Protein AF-A0A258ZKF9-F1 (afdb_monomer)

Sequence (289 aa):
MYIFIAAMLLAGSLFSFGCRAAENPQSQAKLAQQLNETREYWKIKIKNTVQFVVGNGIWQPGKMYKSGNDWLGLVCDGSICTLSPATLDAQKESWQGHYDEKPTNGQHLLFKQASPGKPVAWFRTTGAQPWLKQGSVPTYYAGGIYKQMPDKIGTMEFFIEMPDGKKAMLVPMLVRKSLLEQLAHNKENAQISYGAILLQLRTPEKRQLLPGVFGICTGEVTQNYLLWAGDLDGDGKPDFLVSYIDADGPVHLFLSGAAKRGQLVGFSGVFNSPPFGGECDGGPPSYLN

Nearest PDB structures (foldseek):
  6k4l-assembly2_B  TM=3.039E-01  e=9.281E+00  Legionella pneumophila subsp. pneumophila str. Philadelphia 1
  7am2-assembly1_O  TM=1.523E-01  e=8.323E+00  Leishmania tarentolae
  8rj8-assembly1_F  TM=1.343E-01  e=7.882E+00  Bacillus cereus

Secondary structure (DSSP, 8-state):
------------------------HHHHHHHHHHHHHHHHGGG---TTPPPEE-SSSEEEESS----EEEEEEEEEETTEEEEEEEEEEEEEEEE--SSSS--EEEEEEEEEESSSS-EEEEEE--TT-TT--SEEE-EEEETTS-----SSTT---EEEE-TTS-EEEEEEEEEPHHHHHHH-S-TTS----S-EEEEEEE-SS-EEEEEEEE-TTTS---TT-EEEEE-SSSSSS-EEEEE--SSSEEEEEEESTTPPTT-S-EEEEEEEES--S--TTSPPPGGG-

Foldseek 3Di:
DDDDDDDDDDDDDPPPPPPPPPDPPVVLVVVLVQVVVLVCVVVDPDPQFWDKFFFFQAKDFDDPDDWDQQKWFFFDDAQKTWTFTKTWDWAWDFDDPPDPDDTTITTGIHMDTDDDGDGLMMTGHDPSQPLQDTDIFRFQDAPPHDFPDPPDPPFLKGWGQAPVRWIKIKHWDFADPVSVCVSPPDNPPCPQVETWIWIWIDTPVAIHTDRATACSQPSDDDSCQWRTWTQRSPPRAIKTFGDSADQWAKTWTWHCVQADVRGRTDTRYIDTHPPPPSDSPRHGDPRVD

pLDDT: mean 78.46, std 19.79, range [29.72, 98.44]

Solvent-accessible surface area (backbone atoms only — not comparable to full-atom values): 17166 Å² total; per-residue (Å²): 134,90,81,89,90,85,91,81,90,77,86,86,79,88,78,74,83,73,83,71,75,77,75,56,66,70,59,52,53,52,49,51,50,55,49,50,57,43,61,54,48,85,72,58,84,65,82,76,53,51,51,46,44,69,78,69,71,45,60,42,79,48,79,87,68,70,56,42,69,51,27,30,29,39,28,48,63,71,70,50,29,29,30,34,60,20,31,40,45,50,42,82,39,70,49,66,65,102,54,102,60,74,67,42,58,17,24,36,36,39,70,50,60,81,62,87,67,68,52,66,32,36,38,50,53,47,90,81,44,79,64,59,59,75,42,79,34,60,45,57,44,45,66,93,53,79,80,62,57,63,95,51,89,91,62,75,44,43,66,38,61,43,98,88,72,50,56,40,35,41,37,71,39,84,39,59,54,70,60,52,54,68,68,37,87,55,79,89,73,65,84,64,90,52,49,47,28,33,40,32,43,34,43,97,90,48,73,40,78,48,74,66,55,29,14,86,54,74,55,46,79,67,94,66,31,63,47,34,30,24,28,74,75,68,79,82,48,67,22,40,34,36,42,34,56,52,36,47,37,41,32,39,32,31,31,31,88,58,31,52,94,92,47,73,52,13,82,37,31,67,30,76,40,62,71,81,71,91,61,66,78,53,65,64,60,79,82,82,113

Mean predicted aligned error: 10.44 Å

Structure (mmCIF, N/CA/C/O backbone):
data_AF-A0A258ZKF9-F1
#
_entry.id   AF-A0A258ZKF9-F1
#
loop_
_atom_site.group_PDB
_atom_site.id
_atom_site.type_symbol
_atom_site.label_atom_id
_atom_site.label_alt_id
_atom_site.label_comp_id
_atom_site.label_asym_id
_atom_site.label_entity_id
_atom_site.label_seq_id
_atom_site.pdbx_PDB_ins_code
_atom_site.Cartn_x
_atom_site.Cartn_y
_atom_site.Cartn_z
_atom_site.occupancy
_atom_site.B_iso_or_equiv
_atom_site.auth_seq_id
_atom_site.auth_comp_id
_atom_site.auth_asym_id
_atom_site.auth_atom_id
_atom_site.pdbx_PDB_model_num
ATOM 1 N N . MET A 1 1 ? 43.908 -44.888 57.923 1.00 35.00 1 MET A N 1
ATOM 2 C CA . MET A 1 1 ? 45.131 -45.485 57.348 1.00 35.00 1 MET A CA 1
ATOM 3 C C . MET A 1 1 ? 44.730 -46.822 56.735 1.00 35.00 1 MET A C 1
ATOM 5 O O . MET A 1 1 ? 44.207 -47.628 57.489 1.00 35.00 1 MET A O 1
ATOM 9 N N . TYR A 1 2 ? 44.936 -46.983 55.413 1.00 31.11 2 TYR A N 1
ATOM 10 C CA . TYR A 1 2 ? 44.611 -48.138 54.530 1.00 31.11 2 TYR A CA 1
ATOM 11 C C . TYR A 1 2 ? 43.099 -48.450 54.327 1.00 31.11 2 TYR A C 1
ATOM 13 O O . TYR A 1 2 ? 42.340 -48.240 55.260 1.00 31.11 2 TYR A O 1
ATOM 21 N N . ILE A 1 3 ? 42.517 -48.934 53.210 1.00 33.28 3 ILE A N 1
ATOM 22 C CA . ILE A 1 3 ? 42.825 -49.321 51.799 1.00 33.28 3 ILE A CA 1
ATOM 23 C C . ILE A 1 3 ? 41.431 -49.422 51.111 1.00 33.28 3 ILE A C 1
ATOM 25 O O . ILE A 1 3 ? 40.498 -49.888 51.750 1.00 33.28 3 ILE A O 1
ATOM 29 N N . PHE A 1 4 ? 41.163 -48.757 49.978 1.00 31.20 4 PHE A N 1
ATOM 30 C CA . PHE A 1 4 ? 41.104 -49.282 48.589 1.00 31.20 4 PHE A CA 1
ATOM 31 C C . PHE A 1 4 ? 40.006 -50.348 48.249 1.00 31.20 4 PHE A C 1
ATOM 33 O O . PHE A 1 4 ? 39.993 -51.435 48.808 1.00 31.20 4 PHE A O 1
ATOM 40 N N . ILE A 1 5 ? 39.226 -50.022 47.190 1.00 33.88 5 ILE A N 1
ATOM 41 C CA . ILE A 1 5 ? 38.478 -50.839 46.178 1.00 33.88 5 ILE A CA 1
ATOM 42 C C . ILE A 1 5 ? 37.074 -51.404 46.486 1.00 33.88 5 ILE A C 1
ATOM 44 O O . ILE A 1 5 ? 36.936 -52.367 47.227 1.00 33.88 5 ILE A O 1
ATOM 48 N N . ALA A 1 6 ? 36.063 -50.896 45.754 1.00 29.72 6 ALA A N 1
ATOM 49 C CA . ALA A 1 6 ? 35.254 -51.604 44.724 1.00 29.72 6 ALA A CA 1
ATOM 50 C C . ALA A 1 6 ? 33.965 -50.794 44.435 1.00 29.72 6 ALA A C 1
ATOM 52 O O . ALA A 1 6 ? 33.101 -50.664 45.289 1.00 29.72 6 ALA A O 1
ATOM 53 N N . ALA A 1 7 ? 33.881 -50.029 43.343 1.00 36.59 7 ALA A N 1
ATOM 54 C CA . ALA A 1 7 ? 33.383 -50.458 42.029 1.00 36.59 7 ALA A CA 1
ATOM 55 C C . ALA A 1 7 ? 31.958 -51.054 42.053 1.00 36.59 7 ALA A C 1
ATOM 57 O O . ALA A 1 7 ? 31.783 -52.248 42.270 1.00 36.59 7 ALA A O 1
ATOM 58 N N . MET A 1 8 ? 30.953 -50.241 41.707 1.00 31.19 8 MET A N 1
ATOM 59 C CA . MET A 1 8 ? 29.728 -50.746 41.082 1.00 31.19 8 MET A CA 1
ATOM 60 C C . MET A 1 8 ? 29.232 -49.758 40.021 1.00 31.19 8 MET A C 1
ATOM 62 O O . MET A 1 8 ? 28.712 -48.684 40.312 1.00 31.19 8 MET A O 1
ATOM 66 N N . LEU A 1 9 ? 29.472 -50.148 38.770 1.00 38.06 9 LEU A N 1
ATOM 67 C CA . LEU A 1 9 ? 28.801 -49.666 37.570 1.00 38.06 9 LEU A CA 1
ATOM 68 C C . LEU A 1 9 ? 27.303 -49.946 37.683 1.00 38.06 9 LEU A C 1
ATOM 70 O O . LEU A 1 9 ? 26.934 -51.089 37.932 1.00 38.06 9 LEU A O 1
ATOM 74 N N . LEU A 1 10 ? 26.465 -48.957 37.375 1.00 35.50 10 LEU A N 1
ATOM 75 C CA . LEU A 1 10 ? 25.149 -49.196 36.788 1.00 35.50 10 LEU A CA 1
ATOM 76 C C . LEU A 1 10 ? 24.778 -48.031 35.861 1.00 35.50 10 LEU A C 1
ATOM 78 O O . LEU A 1 10 ? 24.841 -46.858 36.223 1.00 35.50 10 LEU A O 1
ATOM 82 N N . ALA A 1 11 ? 24.452 -48.430 34.632 1.00 35.62 11 ALA A N 1
ATOM 83 C CA . ALA A 1 11 ? 23.873 -47.664 33.537 1.00 35.62 11 ALA A CA 1
ATOM 84 C C . ALA A 1 11 ? 22.731 -46.749 34.028 1.00 35.62 11 ALA A C 1
ATOM 86 O O . ALA A 1 11 ? 21.991 -47.103 34.935 1.00 35.62 11 ALA A O 1
ATOM 87 N N . GLY A 1 12 ? 22.556 -45.533 33.522 1.00 35.62 12 GLY A N 1
ATOM 88 C CA . GLY A 1 12 ? 22.228 -45.243 32.132 1.00 35.62 12 GLY A CA 1
ATOM 89 C C . GLY A 1 12 ? 20.780 -44.750 32.068 1.00 35.62 12 GLY A C 1
ATOM 90 O O . GLY A 1 12 ? 19.850 -45.523 32.257 1.00 35.62 12 GLY A O 1
ATOM 91 N N . SER A 1 13 ? 20.588 -43.452 31.839 1.00 37.06 13 SER A N 1
ATOM 92 C CA . SER A 1 13 ? 19.367 -42.869 31.255 1.00 37.06 13 SER A CA 1
ATOM 93 C C . SER A 1 13 ? 19.571 -41.367 31.050 1.00 37.06 13 SER A C 1
ATOM 95 O O . SER A 1 13 ? 19.179 -40.523 31.851 1.00 37.06 13 SER A O 1
ATOM 97 N N . LEU A 1 14 ? 20.204 -41.027 29.927 1.00 38.66 14 LEU A N 1
ATOM 98 C CA . LEU A 1 14 ? 20.075 -39.705 29.324 1.00 38.66 14 LEU A CA 1
ATOM 99 C C . LEU A 1 14 ? 18.627 -39.565 28.831 1.00 38.66 14 LEU A C 1
ATOM 101 O O . LEU A 1 14 ? 18.290 -40.013 27.737 1.00 38.66 14 LEU A O 1
ATOM 105 N N . PHE A 1 15 ? 17.757 -38.963 29.642 1.00 37.38 15 PHE A N 1
ATOM 106 C CA . PHE A 1 15 ? 16.473 -38.451 29.168 1.00 37.38 15 PHE A CA 1
ATOM 107 C C . PHE A 1 15 ? 16.733 -37.200 28.325 1.00 37.38 15 PHE A C 1
ATOM 109 O O . PHE A 1 15 ? 16.722 -36.070 28.807 1.00 37.38 15 PHE A O 1
ATOM 116 N N . SER A 1 16 ? 16.979 -37.405 27.034 1.00 38.25 16 SER A N 1
ATOM 117 C CA . SER A 1 16 ? 16.830 -36.352 26.038 1.00 38.25 16 SER A CA 1
ATOM 118 C C . SER A 1 16 ? 15.337 -36.038 25.914 1.00 38.25 16 SER A C 1
ATOM 120 O O . SER A 1 16 ? 14.612 -36.715 25.188 1.00 38.25 16 SER A O 1
ATOM 122 N N . PHE A 1 17 ? 14.859 -35.018 26.632 1.00 35.84 17 PHE A N 1
ATOM 123 C CA . PHE A 1 17 ? 13.554 -34.401 26.380 1.00 35.84 17 PHE A CA 1
ATOM 124 C C . PHE A 1 17 ? 13.595 -33.691 25.019 1.00 35.84 17 PHE A C 1
ATOM 126 O O . PHE A 1 17 ? 13.746 -32.477 24.904 1.00 35.84 17 PHE A O 1
ATOM 133 N N . GLY A 1 18 ? 13.488 -34.478 23.952 1.00 38.47 18 GLY A N 1
ATOM 134 C CA . GLY A 1 18 ? 13.182 -33.985 22.623 1.00 38.47 18 GLY A CA 1
ATOM 135 C C . GLY A 1 18 ? 11.714 -33.583 22.574 1.00 38.47 18 GLY A C 1
ATOM 136 O O . GLY A 1 18 ? 10.874 -34.378 22.163 1.00 38.47 18 GLY A O 1
ATOM 137 N N . CYS A 1 19 ? 11.397 -32.347 22.964 1.00 35.00 19 CYS A N 1
ATOM 138 C CA . CYS A 1 19 ? 10.117 -31.716 22.640 1.00 35.00 19 CYS A CA 1
ATOM 139 C C . CYS A 1 19 ? 10.030 -31.478 21.122 1.00 35.00 19 CYS A C 1
ATOM 141 O O . CYS A 1 19 ? 10.133 -30.355 20.636 1.00 35.00 19 CYS A O 1
ATOM 143 N N . ARG A 1 20 ? 9.828 -32.546 20.343 1.00 41.72 20 ARG A N 1
ATOM 144 C CA . ARG A 1 20 ? 9.188 -32.439 19.032 1.00 41.72 20 ARG A CA 1
ATOM 145 C C . ARG A 1 20 ? 7.696 -32.317 19.298 1.00 41.72 20 ARG A C 1
ATOM 147 O O . ARG A 1 20 ? 6.996 -33.321 19.377 1.00 41.72 20 ARG A O 1
ATOM 154 N N . ALA A 1 21 ? 7.212 -31.087 19.464 1.00 43.34 21 ALA A N 1
ATOM 155 C CA . ALA A 1 21 ? 5.791 -30.829 19.290 1.00 43.34 21 ALA A CA 1
ATOM 156 C C . ALA A 1 21 ? 5.438 -31.289 17.869 1.00 43.34 21 ALA A C 1
ATOM 158 O O . ALA A 1 21 ? 5.910 -30.706 16.893 1.00 43.34 21 ALA A O 1
ATOM 159 N N . ALA A 1 22 ? 4.706 -32.397 17.756 1.00 45.16 22 ALA A N 1
ATOM 160 C CA . ALA A 1 22 ? 4.203 -32.875 16.481 1.00 45.16 22 ALA A CA 1
ATOM 161 C C . ALA A 1 22 ? 3.256 -31.798 15.939 1.00 45.16 22 ALA A C 1
ATOM 163 O O . ALA A 1 22 ? 2.160 -31.596 16.462 1.00 45.16 22 ALA A O 1
ATOM 164 N N . GLU A 1 23 ? 3.719 -31.040 14.946 1.00 57.94 23 GLU A N 1
ATOM 165 C CA . GLU A 1 23 ? 2.898 -30.047 14.263 1.00 57.94 23 GLU A CA 1
ATOM 166 C C . GLU A 1 23 ? 1.686 -30.767 13.652 1.00 57.94 23 GLU A C 1
ATOM 168 O O . GLU A 1 23 ? 1.833 -31.734 12.906 1.00 57.94 23 GLU A O 1
ATOM 173 N N . ASN A 1 24 ? 0.475 -30.333 14.014 1.00 71.12 24 ASN A N 1
ATOM 174 C CA . ASN A 1 24 ? -0.768 -30.942 13.547 1.00 71.12 24 ASN A CA 1
ATOM 175 C C . ASN A 1 24 ? -0.825 -30.902 12.000 1.00 71.12 24 ASN A C 1
ATOM 177 O O . ASN A 1 24 ? -0.835 -29.799 11.443 1.00 71.12 24 ASN A O 1
ATOM 181 N N . PRO A 1 25 ? -0.939 -32.047 11.300 1.00 69.12 25 PRO A N 1
ATOM 182 C CA . PRO A 1 25 ? -1.002 -32.112 9.836 1.00 69.12 25 PRO A CA 1
ATOM 183 C C . PRO A 1 25 ? -2.075 -31.206 9.208 1.00 69.12 25 PRO A C 1
ATOM 185 O O . PRO A 1 25 ? -1.859 -30.630 8.143 1.00 69.12 25 PRO A O 1
ATOM 188 N N . GLN A 1 26 ? -3.212 -30.996 9.884 1.00 69.88 26 GLN A N 1
ATOM 189 C CA . GLN A 1 26 ? -4.260 -30.082 9.408 1.00 69.88 26 GLN A CA 1
ATOM 190 C C . GLN A 1 26 ? -3.804 -28.615 9.389 1.00 69.88 26 GLN A C 1
ATOM 192 O O . GLN A 1 26 ? -4.228 -27.841 8.530 1.00 69.88 26 GLN A O 1
ATOM 197 N N . SER A 1 27 ? -2.927 -28.222 10.317 1.00 69.50 27 SER A N 1
ATOM 198 C CA . SER A 1 27 ? -2.378 -26.862 10.373 1.00 69.50 27 SER A CA 1
ATOM 199 C C . SER A 1 27 ? -1.400 -26.601 9.226 1.00 69.50 27 SER A C 1
ATOM 201 O O . SER A 1 27 ? -1.439 -25.530 8.618 1.00 69.50 27 SER A O 1
ATOM 203 N N . GLN A 1 28 ? -0.603 -27.611 8.864 1.00 68.62 28 GLN A N 1
ATOM 204 C CA . GLN A 1 28 ? 0.326 -27.542 7.739 1.00 68.62 28 GLN A CA 1
ATOM 205 C C . GLN A 1 28 ? -0.419 -27.500 6.402 1.00 68.62 28 GLN A C 1
ATOM 207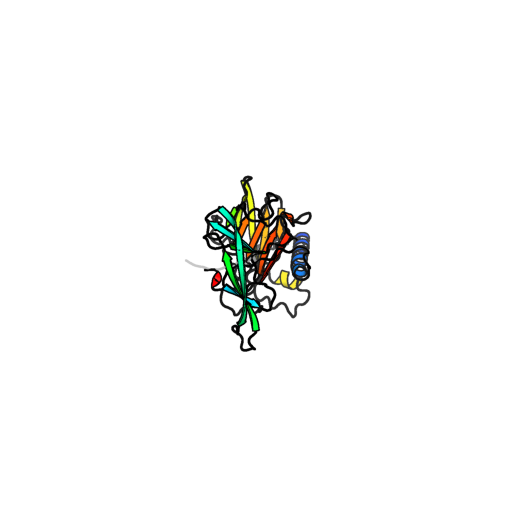 O O . GLN A 1 28 ? -0.104 -26.661 5.563 1.00 68.62 28 GLN A O 1
ATOM 212 N N . ALA A 1 29 ? -1.463 -28.319 6.226 1.00 71.75 29 ALA A N 1
ATOM 213 C CA . ALA A 1 29 ? -2.289 -28.298 5.017 1.00 71.75 29 ALA A CA 1
ATOM 214 C C . ALA A 1 29 ? -2.981 -26.940 4.803 1.00 71.75 29 ALA A C 1
ATOM 216 O O . ALA A 1 29 ? -3.003 -26.413 3.691 1.00 71.75 29 ALA A O 1
ATOM 217 N N . LYS A 1 30 ? -3.491 -26.326 5.879 1.00 72.69 30 LYS A N 1
ATOM 218 C CA . LYS A 1 30 ? -4.114 -24.997 5.818 1.00 72.69 30 LYS A CA 1
ATOM 219 C C . LYS A 1 30 ? -3.107 -23.900 5.460 1.00 72.69 30 LYS A C 1
ATO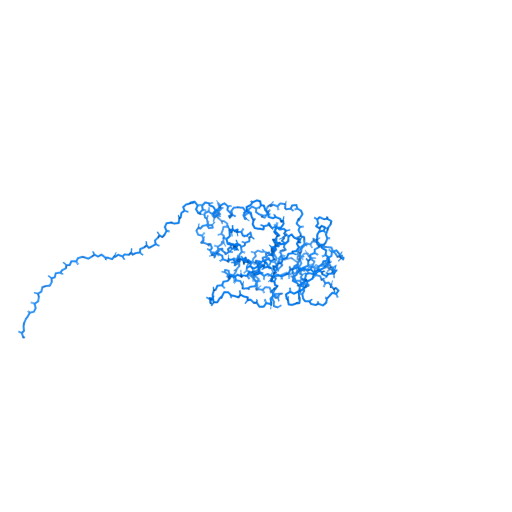M 221 O O . LYS A 1 30 ? -3.422 -23.027 4.656 1.00 72.69 30 LYS A O 1
ATOM 226 N N . LEU A 1 31 ? -1.900 -23.953 6.025 1.00 67.94 31 LEU A N 1
ATOM 227 C CA . LEU A 1 31 ? -0.819 -23.020 5.701 1.00 67.94 31 LEU A CA 1
ATOM 228 C C . LEU A 1 31 ? -0.349 -23.185 4.248 1.00 67.94 31 LEU A C 1
ATOM 230 O O . LEU A 1 31 ? -0.183 -22.193 3.544 1.00 67.94 31 LEU A O 1
ATOM 234 N N . ALA A 1 32 ? -0.206 -24.427 3.782 1.00 67.75 32 ALA A N 1
ATOM 235 C CA . ALA A 1 32 ? 0.132 -24.747 2.399 1.00 67.75 32 ALA A CA 1
ATOM 236 C C . ALA A 1 32 ? -0.906 -24.197 1.412 1.00 67.75 32 ALA A C 1
ATOM 238 O O . ALA A 1 32 ? -0.539 -23.581 0.413 1.00 67.75 32 ALA A O 1
ATOM 239 N N . GLN A 1 33 ? -2.197 -24.355 1.717 1.00 71.06 33 GLN A N 1
ATOM 240 C CA . GLN A 1 33 ? -3.276 -23.790 0.911 1.00 71.06 33 GLN A CA 1
ATOM 241 C C . GLN A 1 33 ? -3.194 -22.257 0.850 1.00 71.06 33 GLN A C 1
ATOM 243 O O . GLN A 1 33 ? -3.211 -21.693 -0.242 1.00 71.06 33 GLN A O 1
ATOM 248 N N . GLN A 1 34 ? -3.046 -21.584 1.996 1.00 66.56 34 GLN A N 1
ATOM 249 C CA . GLN A 1 34 ? -2.926 -20.121 2.038 1.00 66.56 34 GLN A CA 1
ATOM 250 C C . GLN A 1 34 ? -1.687 -19.620 1.282 1.00 66.56 34 GLN A C 1
ATOM 252 O O . GLN A 1 34 ? -1.743 -18.598 0.605 1.00 66.56 34 GLN A O 1
ATOM 257 N N . LEU A 1 35 ? -0.572 -20.348 1.358 1.00 65.69 35 LEU A N 1
ATOM 258 C CA . LEU A 1 35 ? 0.647 -20.027 0.617 1.00 65.69 35 LEU A CA 1
ATOM 259 C C . LEU A 1 35 ? 0.486 -20.213 -0.891 1.00 65.69 35 LEU A C 1
ATOM 261 O O . LEU A 1 35 ? 0.989 -19.400 -1.665 1.00 65.69 35 LEU A O 1
ATOM 265 N N . ASN A 1 36 ? -0.241 -21.243 -1.319 1.00 63.81 36 ASN A N 1
ATOM 266 C CA . ASN A 1 36 ? -0.529 -21.455 -2.732 1.00 63.81 36 ASN A CA 1
ATOM 267 C C . ASN A 1 36 ? -1.450 -20.354 -3.291 1.00 63.81 36 ASN A C 1
ATOM 269 O O . ASN A 1 36 ? -1.215 -19.848 -4.387 1.00 63.81 36 ASN A O 1
ATOM 273 N N . GLU A 1 37 ? -2.435 -19.909 -2.505 1.00 63.59 37 GLU A N 1
ATOM 274 C CA . GLU A 1 37 ? -3.276 -18.746 -2.828 1.00 63.59 37 GLU A CA 1
ATOM 275 C C . GLU A 1 37 ? -2.442 -17.455 -2.959 1.00 63.59 37 GLU A C 1
ATOM 277 O O . GLU A 1 37 ? -2.674 -16.662 -3.873 1.00 63.59 37 GLU A O 1
ATOM 282 N N . THR A 1 38 ? -1.421 -17.275 -2.113 1.00 59.12 38 THR A N 1
ATOM 283 C CA . THR A 1 38 ? -0.441 -16.177 -2.221 1.00 59.12 38 THR A CA 1
ATOM 284 C C . THR A 1 38 ? 0.470 -16.301 -3.448 1.00 59.12 38 THR A C 1
ATOM 286 O O . THR A 1 38 ? 0.906 -15.290 -3.992 1.00 59.12 38 THR A O 1
ATOM 289 N N . ARG A 1 39 ? 0.776 -17.514 -3.920 1.00 58.66 39 ARG A N 1
ATOM 290 C CA . ARG A 1 39 ? 1.659 -17.728 -5.078 1.00 58.66 39 ARG A CA 1
ATOM 291 C C . ARG A 1 39 ? 0.957 -17.464 -6.406 1.00 58.66 39 ARG A C 1
ATOM 293 O O . ARG A 1 39 ? 1.524 -16.823 -7.288 1.00 58.66 39 ARG A O 1
ATOM 300 N N . GLU A 1 40 ? -0.284 -17.922 -6.540 1.00 55.06 40 GLU A N 1
ATOM 301 C CA . GLU A 1 40 ? -1.108 -17.659 -7.728 1.00 55.06 40 GLU A CA 1
ATOM 302 C C . GLU A 1 40 ? -1.519 -16.182 -7.839 1.00 55.06 40 GLU A C 1
ATOM 304 O O . GLU A 1 40 ? -1.956 -15.734 -8.897 1.00 55.06 40 GLU A O 1
ATOM 309 N N . TYR A 1 41 ? -1.304 -15.409 -6.775 1.00 52.97 41 TYR A N 1
ATOM 310 C CA . TYR A 1 41 ? -1.618 -13.992 -6.660 1.00 52.97 41 TYR A CA 1
ATOM 311 C C . TYR A 1 41 ? -1.058 -13.129 -7.807 1.00 52.97 41 TYR A C 1
ATOM 313 O O . TYR A 1 41 ? -1.782 -12.309 -8.369 1.00 52.97 41 TYR A O 1
ATOM 321 N N . TRP A 1 42 ? 0.184 -13.379 -8.239 1.00 49.06 42 TRP A N 1
ATOM 322 C CA . TRP A 1 42 ? 0.837 -12.656 -9.343 1.00 49.06 42 TRP A CA 1
ATOM 323 C C . TRP A 1 42 ? 0.188 -12.883 -10.716 1.00 49.06 42 TRP A C 1
ATOM 325 O O . TRP A 1 42 ? 0.423 -12.120 -11.650 1.00 49.06 42 TRP A O 1
ATOM 335 N N . LYS A 1 43 ? -0.635 -13.929 -10.855 1.00 48.84 43 LYS A N 1
ATOM 336 C CA . LYS A 1 43 ? -1.339 -14.263 -12.102 1.00 48.84 43 LYS A CA 1
ATOM 337 C C . LYS A 1 43 ? -2.769 -13.728 -12.138 1.00 48.84 43 LYS A C 1
ATOM 339 O O . LYS A 1 43 ? -3.420 -13.782 -13.184 1.00 48.84 43 LYS A O 1
ATOM 344 N N . ILE A 1 44 ? -3.291 -13.226 -11.018 1.00 51.94 44 ILE A N 1
ATOM 345 C CA . ILE A 1 44 ? -4.670 -12.747 -10.947 1.00 51.94 44 ILE A CA 1
ATOM 346 C C . ILE A 1 44 ? -4.736 -11.373 -11.618 1.00 51.94 44 ILE A C 1
ATOM 348 O O . ILE A 1 44 ? -4.243 -10.378 -11.093 1.00 51.94 44 ILE A O 1
ATOM 352 N N . LYS A 1 45 ? -5.416 -11.293 -12.769 1.00 55.69 45 LYS A N 1
ATOM 353 C CA . LYS A 1 45 ? -5.941 -10.018 -13.279 1.00 55.69 45 LYS A CA 1
ATOM 354 C C . LYS A 1 45 ? -7.007 -9.526 -12.308 1.00 55.69 45 LYS A C 1
ATOM 356 O O . LYS A 1 45 ? -8.181 -9.880 -12.425 1.00 55.69 45 LYS A O 1
ATOM 361 N N . ILE A 1 46 ? -6.594 -8.737 -11.330 1.00 61.44 46 ILE A N 1
ATOM 362 C CA . ILE A 1 46 ? -7.512 -8.095 -10.401 1.00 61.44 46 ILE A CA 1
ATOM 363 C C . ILE A 1 46 ? -8.264 -7.037 -11.209 1.00 61.44 46 ILE A C 1
ATOM 365 O O . ILE A 1 46 ? -7.694 -6.065 -11.702 1.00 61.44 46 ILE A O 1
ATOM 369 N N . LYS A 1 47 ? -9.559 -7.267 -11.428 1.00 63.53 47 LYS A N 1
ATOM 370 C CA . LYS A 1 47 ? -10.430 -6.231 -11.981 1.00 63.53 47 LYS A CA 1
ATOM 371 C C . LYS A 1 47 ? -10.524 -5.113 -10.942 1.00 63.53 47 LYS A C 1
ATOM 373 O O . LYS A 1 47 ? -10.710 -5.403 -9.766 1.00 63.53 47 LYS A O 1
ATOM 378 N N . ASN A 1 48 ? -10.420 -3.863 -11.387 1.00 74.50 48 ASN A N 1
ATOM 379 C CA . ASN A 1 48 ? -10.521 -2.663 -10.547 1.00 74.50 48 ASN A CA 1
ATOM 380 C C . ASN A 1 48 ? -9.374 -2.472 -9.540 1.00 74.50 48 ASN A C 1
ATOM 382 O O . ASN A 1 48 ? -9.603 -1.967 -8.441 1.00 74.50 48 ASN A O 1
ATOM 386 N N . THR A 1 49 ? -8.137 -2.818 -9.912 1.00 89.81 49 THR A N 1
ATOM 387 C CA . THR A 1 49 ? -6.964 -2.428 -9.115 1.00 89.81 49 THR A CA 1
ATOM 388 C C . THR A 1 49 ? -6.874 -0.918 -8.968 1.00 89.81 49 THR A C 1
ATOM 390 O O . THR A 1 49 ? -6.992 -0.185 -9.953 1.00 89.81 49 THR A O 1
ATOM 393 N N . VAL A 1 50 ? -6.592 -0.475 -7.752 1.00 95.12 50 VAL A N 1
ATOM 394 C CA . VAL A 1 50 ? -6.163 0.884 -7.455 1.00 95.12 50 VAL A CA 1
ATOM 395 C C . VAL A 1 50 ? -4.739 1.044 -7.980 1.00 95.12 50 VAL A C 1
ATOM 397 O O . VAL A 1 50 ? -3.824 0.348 -7.538 1.00 95.12 50 VAL A O 1
ATOM 400 N N . GLN A 1 51 ? -4.552 1.944 -8.944 1.00 95.62 51 GLN A N 1
ATOM 401 C CA . GLN A 1 51 ? -3.218 2.341 -9.381 1.00 95.62 51 GLN A CA 1
ATOM 402 C C . GLN A 1 51 ? -2.670 3.366 -8.388 1.00 95.62 51 GLN A C 1
ATOM 404 O O . GLN A 1 51 ? -3.307 4.390 -8.138 1.00 95.62 51 GLN A O 1
ATOM 409 N N . PHE A 1 52 ? -1.486 3.102 -7.844 1.00 97.19 52 PHE A N 1
ATOM 410 C CA . PHE A 1 52 ? -0.817 4.023 -6.938 1.00 97.19 52 PHE A CA 1
ATOM 411 C C . PHE A 1 52 ? 0.702 3.985 -7.107 1.00 97.19 52 PHE A C 1
ATOM 413 O O . PHE A 1 52 ? 1.243 3.089 -7.756 1.00 97.19 52 PHE A O 1
ATOM 420 N N . VAL A 1 53 ? 1.371 4.983 -6.538 1.00 96.31 53 VAL A N 1
ATOM 421 C CA . VAL A 1 53 ? 2.827 5.143 -6.519 1.00 96.31 53 VAL A CA 1
ATOM 422 C C . VAL A 1 53 ? 3.273 5.531 -5.112 1.00 96.31 53 VAL A C 1
ATOM 424 O O . VAL A 1 53 ? 2.573 6.277 -4.432 1.00 96.31 53 VAL A O 1
ATOM 427 N N . VAL A 1 54 ? 4.440 5.060 -4.678 1.00 94.50 54 VAL A N 1
ATOM 428 C CA . VAL A 1 54 ? 5.088 5.496 -3.431 1.00 94.50 54 VAL A CA 1
ATOM 429 C C . VAL A 1 54 ? 6.398 6.208 -3.765 1.00 94.50 54 VAL A C 1
ATOM 431 O O . VAL A 1 54 ? 7.146 5.754 -4.626 1.00 94.50 54 VAL A O 1
ATOM 434 N N . GLY A 1 55 ? 6.671 7.323 -3.082 1.00 92.75 55 GLY A N 1
ATOM 435 C CA . GLY A 1 55 ? 7.843 8.168 -3.332 1.00 92.75 55 GLY A CA 1
ATOM 436 C C . GLY A 1 55 ? 7.610 9.250 -4.392 1.00 92.75 55 GLY A C 1
ATOM 437 O O . GLY A 1 55 ? 6.553 9.326 -5.009 1.00 92.75 55 GLY A O 1
ATOM 438 N N . ASN A 1 56 ? 8.588 10.135 -4.581 1.00 94.56 56 ASN A N 1
ATOM 439 C CA . ASN A 1 56 ? 8.553 11.202 -5.583 1.00 94.56 56 ASN A CA 1
ATOM 440 C C . ASN A 1 56 ? 9.930 11.330 -6.245 1.00 94.56 56 ASN A C 1
ATOM 442 O O . ASN A 1 56 ? 10.939 11.114 -5.577 1.00 94.56 56 ASN A O 1
ATOM 446 N N . GLY A 1 57 ? 9.979 11.673 -7.534 1.00 92.94 57 GLY A N 1
ATOM 447 C CA . GLY A 1 57 ? 11.230 11.673 -8.296 1.00 92.94 57 GLY A CA 1
ATOM 448 C C . GLY A 1 57 ? 11.796 10.267 -8.474 1.00 92.94 57 GLY A C 1
ATOM 449 O O . GLY A 1 57 ? 13.010 10.074 -8.421 1.00 92.94 57 GLY A O 1
ATOM 450 N N . ILE A 1 58 ? 10.910 9.292 -8.663 1.00 90.62 58 ILE A N 1
ATOM 451 C CA . ILE A 1 58 ? 11.272 7.891 -8.876 1.00 90.62 58 ILE A CA 1
ATOM 452 C C . ILE A 1 58 ? 11.314 7.575 -10.373 1.00 90.62 58 ILE A C 1
ATOM 454 O O . ILE A 1 58 ? 10.505 8.091 -11.143 1.00 90.62 58 ILE A O 1
ATOM 458 N N . TRP A 1 59 ? 12.228 6.711 -10.800 1.00 90.94 59 TRP A N 1
ATOM 459 C CA . TRP A 1 59 ? 12.290 6.241 -12.186 1.00 90.94 59 TRP A CA 1
ATOM 460 C C . TRP A 1 59 ? 11.554 4.909 -12.337 1.00 90.94 59 TRP A C 1
ATOM 462 O O . TRP A 1 59 ? 11.782 4.016 -11.546 1.00 90.94 59 TRP A O 1
ATOM 472 N N . GLN A 1 60 ? 10.701 4.724 -13.339 1.00 88.44 60 GLN A N 1
ATOM 473 C CA . GLN A 1 60 ? 9.958 3.481 -13.578 1.00 88.44 60 GLN A CA 1
ATOM 474 C C . GLN A 1 60 ? 10.239 2.937 -14.982 1.00 88.44 60 GLN A C 1
ATOM 476 O O . GLN A 1 60 ? 10.203 3.713 -15.939 1.00 88.44 60 GLN A O 1
ATOM 481 N N . PRO A 1 61 ? 10.458 1.623 -15.161 1.00 86.75 61 PRO A N 1
ATOM 482 C CA . PRO A 1 61 ? 10.688 1.060 -16.485 1.00 86.75 61 PRO A CA 1
ATOM 483 C C . PRO A 1 61 ? 9.433 1.139 -17.368 1.00 86.75 61 PRO A C 1
ATOM 485 O O . PRO A 1 61 ? 8.291 1.046 -16.910 1.00 86.75 61 PRO A O 1
ATOM 488 N N . GLY A 1 62 ? 9.645 1.262 -18.679 1.00 86.94 62 GLY A N 1
ATOM 489 C CA . GLY A 1 62 ? 8.567 1.277 -19.664 1.00 86.94 62 GLY A CA 1
ATOM 490 C C . GLY A 1 62 ? 7.848 2.624 -19.789 1.00 86.94 62 GLY A C 1
ATOM 491 O O . GLY A 1 62 ? 8.440 3.686 -19.640 1.00 86.94 62 GLY A O 1
ATOM 492 N N . LYS A 1 63 ? 6.571 2.588 -20.191 1.00 89.75 63 LYS A N 1
ATOM 493 C CA . LYS A 1 63 ? 5.753 3.780 -20.513 1.00 89.75 63 LYS A CA 1
ATOM 494 C C . LYS A 1 63 ? 4.345 3.696 -19.908 1.00 89.75 63 LYS A C 1
ATOM 496 O O . LYS A 1 63 ? 3.356 4.008 -20.570 1.00 89.75 63 LYS A O 1
ATOM 501 N N . MET A 1 64 ? 4.248 3.169 -18.687 1.00 89.19 64 MET A N 1
ATOM 502 C CA . MET A 1 64 ? 2.967 2.851 -18.042 1.00 89.19 64 MET A CA 1
ATOM 503 C C . MET A 1 64 ? 2.232 4.082 -17.499 1.00 89.19 64 MET A C 1
ATOM 505 O O . MET A 1 64 ? 1.012 4.046 -17.330 1.00 89.19 64 MET A O 1
ATOM 509 N N . TYR A 1 65 ? 2.952 5.173 -17.241 1.00 94.12 65 TYR A N 1
ATOM 510 C CA . TYR A 1 65 ? 2.409 6.372 -16.619 1.00 94.12 65 TYR A CA 1
ATOM 511 C C . TYR A 1 65 ? 2.196 7.479 -17.650 1.00 94.12 65 TYR A C 1
ATOM 513 O O . TYR A 1 65 ? 2.912 7.591 -18.647 1.00 94.12 65 TYR A O 1
ATOM 521 N N . LYS A 1 66 ? 1.181 8.308 -17.422 1.00 95.94 66 LYS A N 1
ATOM 522 C CA . LYS A 1 66 ? 0.878 9.477 -18.250 1.00 95.94 66 LYS A CA 1
ATOM 523 C C . LYS A 1 66 ? 0.823 10.695 -17.345 1.00 95.94 66 LYS A C 1
ATOM 525 O O . LYS A 1 66 ? 0.240 10.600 -16.267 1.00 95.94 66 LYS A O 1
ATOM 530 N N . SER A 1 67 ? 1.405 11.806 -17.792 1.00 97.81 67 SER A N 1
ATOM 531 C CA . SER A 1 67 ? 1.248 13.082 -17.098 1.00 97.81 67 SER A CA 1
ATOM 532 C C . SER A 1 67 ? -0.233 13.462 -17.039 1.00 97.81 67 SER A C 1
ATOM 534 O O . SER A 1 67 ? -0.972 13.220 -17.998 1.00 97.81 67 SER A O 1
ATOM 536 N N . GLY A 1 68 ? -0.666 14.039 -15.924 1.00 97.56 68 GLY A N 1
ATOM 537 C CA . GLY A 1 68 ? -2.078 14.323 -15.687 1.00 97.56 68 GLY A CA 1
ATOM 538 C C . GLY A 1 68 ? -2.366 14.806 -14.273 1.00 97.56 68 GLY A C 1
ATOM 539 O O . GLY A 1 68 ? -1.536 14.680 -13.376 1.00 97.56 68 GLY A O 1
ATOM 540 N N . ASN A 1 69 ? -3.556 15.371 -14.089 1.00 97.50 69 ASN A N 1
ATOM 541 C CA . ASN A 1 69 ? -4.098 15.847 -12.813 1.00 97.50 69 ASN A CA 1
ATOM 542 C C . ASN A 1 69 ? -5.108 14.860 -12.196 1.00 97.50 69 ASN A C 1
ATOM 544 O O . ASN A 1 69 ? -5.868 15.216 -11.300 1.00 97.50 69 ASN A O 1
ATOM 548 N N . ASP A 1 70 ? -5.126 13.621 -12.684 1.00 97.12 70 ASP A N 1
ATOM 549 C CA . ASP A 1 70 ? -5.950 12.506 -12.220 1.00 97.12 70 ASP A CA 1
ATOM 550 C C . ASP A 1 70 ? -5.308 11.781 -11.025 1.00 97.12 70 ASP A C 1
ATOM 552 O O . ASP A 1 70 ? -5.350 10.556 -10.932 1.00 97.12 70 ASP A O 1
ATOM 556 N N . TRP A 1 71 ? -4.678 12.528 -10.114 1.00 98.19 71 TRP A N 1
ATOM 557 C CA . TRP A 1 71 ? -3.954 11.977 -8.969 1.00 98.19 71 TRP A CA 1
ATOM 558 C C . TRP A 1 71 ? -4.328 12.676 -7.665 1.00 98.19 71 TRP A C 1
ATOM 560 O O . TRP A 1 71 ? -4.616 13.872 -7.626 1.00 98.19 71 TRP A O 1
ATOM 570 N N . LEU A 1 72 ? -4.285 11.912 -6.578 1.00 98.44 72 LEU A N 1
ATOM 571 C CA . LEU A 1 72 ? -4.427 12.380 -5.207 1.00 98.44 72 LEU A CA 1
ATOM 572 C C . LEU A 1 72 ? -3.201 11.948 -4.403 1.00 98.44 72 LEU A C 1
ATOM 574 O O . LEU A 1 72 ? -2.826 10.779 -4.431 1.00 98.44 72 LEU A O 1
ATOM 578 N N . GLY A 1 73 ? -2.580 12.867 -3.673 1.00 97.94 73 GLY A N 1
ATOM 579 C CA . GLY A 1 73 ? -1.575 12.540 -2.664 1.00 97.94 73 GLY A CA 1
ATOM 580 C C . GLY A 1 73 ? -2.247 12.249 -1.329 1.00 97.94 73 GLY A C 1
ATOM 581 O O . GLY A 1 73 ? -3.021 13.075 -0.852 1.00 97.94 73 GLY A O 1
ATOM 582 N N . LEU A 1 74 ? -1.950 11.102 -0.718 1.00 97.81 74 LEU A N 1
ATOM 583 C CA . LEU A 1 74 ? -2.282 10.836 0.680 1.00 97.81 74 LEU A CA 1
ATOM 584 C C . LEU A 1 74 ? -1.228 11.510 1.555 1.00 97.81 74 LEU A C 1
ATOM 586 O O . LEU A 1 74 ? -0.125 10.991 1.728 1.00 97.81 74 LEU A O 1
ATOM 590 N N . VAL A 1 75 ? -1.563 12.688 2.064 1.00 95.94 75 VAL A N 1
ATOM 591 C CA . VAL A 1 75 ? -0.669 13.534 2.855 1.00 95.94 75 VAL A CA 1
ATOM 592 C C . VAL A 1 75 ? -1.081 13.453 4.312 1.00 95.94 75 VAL A C 1
ATOM 594 O O . VAL A 1 75 ? -2.249 13.678 4.625 1.00 95.94 75 VAL A O 1
ATOM 597 N N . CYS A 1 76 ? -0.124 13.151 5.184 1.00 93.00 76 CYS A N 1
ATOM 598 C CA . CYS A 1 76 ? -0.349 13.005 6.615 1.00 93.00 76 CYS A CA 1
ATOM 599 C C . CYS A 1 76 ? 0.435 14.064 7.394 1.00 93.00 76 CYS A C 1
ATOM 601 O O . CYS A 1 76 ? 1.629 14.250 7.157 1.00 93.00 76 CYS A O 1
ATOM 603 N N . ASP A 1 77 ? -0.241 14.725 8.329 1.00 89.38 77 ASP A N 1
ATOM 604 C CA . ASP A 1 77 ? 0.347 15.589 9.350 1.00 89.38 77 ASP A CA 1
ATOM 605 C C . ASP A 1 77 ? -0.087 15.060 10.720 1.00 89.38 77 ASP A C 1
ATOM 607 O O . ASP A 1 77 ? -1.251 15.160 11.121 1.00 89.38 77 ASP A O 1
ATOM 611 N N . GLY A 1 78 ? 0.825 14.372 11.405 1.00 83.81 78 GLY A N 1
ATOM 612 C CA . GLY A 1 78 ? 0.435 13.563 12.552 1.00 83.81 78 GLY A CA 1
ATOM 613 C C . GLY A 1 78 ? -0.569 12.470 12.154 1.00 83.81 78 GLY A C 1
ATOM 614 O O . GLY A 1 78 ? -0.518 11.901 11.065 1.00 83.81 78 GLY A O 1
ATOM 615 N N . SER A 1 79 ? -1.532 12.192 13.028 1.00 81.38 79 SER A N 1
ATOM 616 C CA . SER A 1 79 ? -2.606 11.224 12.764 1.00 81.38 79 SER A CA 1
ATOM 617 C C . SER A 1 79 ? -3.664 11.711 11.763 1.00 81.38 79 SER A C 1
ATOM 619 O O . SER A 1 79 ? -4.607 10.977 11.469 1.00 81.38 79 SER A O 1
ATOM 621 N N . ILE A 1 80 ? -3.547 12.936 11.246 1.00 89.69 80 ILE A N 1
ATOM 622 C CA . ILE A 1 80 ? -4.523 13.520 10.328 1.00 89.69 80 ILE A CA 1
ATOM 623 C C . ILE A 1 80 ? -3.998 13.353 8.907 1.00 89.69 80 ILE A C 1
ATOM 625 O O . ILE A 1 80 ? -3.037 14.011 8.513 1.00 89.69 80 ILE A O 1
ATOM 629 N N . CYS A 1 81 ? -4.653 12.501 8.119 1.00 95.62 81 CYS A N 1
ATOM 630 C CA . CYS A 1 81 ? -4.350 12.368 6.700 1.00 95.62 81 CYS A CA 1
ATOM 631 C C . CYS A 1 81 ? -5.479 12.894 5.821 1.00 95.62 81 CYS A C 1
ATOM 633 O O . CYS A 1 81 ? -6.666 12.823 6.152 1.00 95.62 81 CYS A O 1
ATOM 635 N N . THR A 1 82 ? -5.091 13.408 4.660 1.00 97.31 82 THR A N 1
ATOM 636 C CA . THR A 1 82 ? -6.001 13.908 3.634 1.00 97.31 82 THR A CA 1
ATOM 637 C C . THR A 1 82 ? -5.557 13.422 2.262 1.00 97.31 82 THR A C 1
ATOM 639 O O . THR A 1 82 ? -4.363 13.313 1.985 1.00 97.31 82 THR A O 1
ATOM 642 N N . LEU A 1 83 ? -6.520 13.145 1.388 1.00 98.19 83 LEU A N 1
ATOM 643 C CA . LEU A 1 83 ? -6.287 13.011 -0.043 1.00 98.19 83 LEU A CA 1
ATOM 644 C C . LEU A 1 83 ? -6.346 14.403 -0.665 1.00 98.19 83 LEU A C 1
ATOM 646 O O . LEU A 1 83 ? -7.413 15.015 -0.707 1.00 98.19 83 LEU A O 1
ATOM 650 N N . SER A 1 84 ? -5.205 14.899 -1.134 1.00 97.62 84 SER A N 1
ATOM 651 C CA . SER A 1 84 ? -5.060 16.220 -1.749 1.00 97.62 84 SER A CA 1
ATOM 652 C C . SER A 1 84 ? -4.838 16.106 -3.259 1.00 97.62 84 SER A C 1
ATOM 654 O O . SER A 1 84 ? -4.105 15.211 -3.681 1.00 97.62 84 SER A O 1
ATOM 656 N N . PRO A 1 85 ? -5.419 16.990 -4.094 1.00 98.06 85 PRO A N 1
ATOM 657 C CA . PRO A 1 85 ? -5.146 17.023 -5.527 1.00 98.06 85 PRO A CA 1
ATOM 658 C C . PRO A 1 85 ? -3.652 17.078 -5.846 1.00 98.06 85 PRO A C 1
ATOM 660 O O . PRO A 1 85 ? -2.900 17.893 -5.298 1.00 98.06 85 PRO A O 1
ATOM 663 N N . ALA A 1 86 ? -3.242 16.224 -6.778 1.00 98.31 86 ALA A N 1
ATOM 664 C CA . ALA A 1 86 ? -1.880 16.121 -7.260 1.00 98.31 86 ALA A CA 1
ATOM 665 C C . ALA A 1 86 ? -1.838 16.043 -8.791 1.00 98.31 86 ALA A C 1
ATOM 667 O O . ALA A 1 86 ? -2.797 15.676 -9.465 1.00 98.31 86 ALA A O 1
ATOM 668 N N . THR A 1 87 ? -0.697 16.421 -9.349 1.00 98.38 87 THR A N 1
ATOM 669 C CA . THR A 1 87 ? -0.382 16.312 -10.770 1.00 98.38 87 THR A CA 1
ATOM 670 C C . THR A 1 87 ? 0.882 15.490 -10.923 1.00 98.38 87 THR A C 1
ATOM 672 O O . THR A 1 87 ? 1.878 15.758 -10.250 1.00 98.38 87 THR A O 1
ATOM 675 N N . LEU A 1 88 ? 0.841 14.515 -11.821 1.00 98.44 88 LEU A N 1
ATOM 676 C CA . LEU A 1 88 ? 2.002 13.763 -12.262 1.00 98.44 88 LEU A CA 1
ATOM 677 C C . LEU A 1 88 ? 2.586 14.412 -13.518 1.00 98.44 88 LEU A C 1
ATOM 679 O O . LEU A 1 88 ? 1.869 14.649 -14.490 1.00 98.44 88 LEU A O 1
ATOM 683 N N . ASP A 1 89 ? 3.895 14.628 -13.516 1.00 98.31 89 ASP A N 1
ATOM 684 C CA . ASP A 1 89 ? 4.712 14.821 -14.705 1.00 98.31 89 ASP A CA 1
ATOM 685 C C . ASP A 1 89 ? 5.575 13.569 -14.931 1.00 98.31 89 ASP A C 1
ATOM 687 O O . ASP A 1 89 ? 6.492 13.283 -14.162 1.00 98.31 89 ASP A O 1
ATOM 691 N N . ALA A 1 90 ? 5.228 12.780 -15.950 1.00 97.38 90 ALA A N 1
ATOM 692 C CA . ALA A 1 90 ? 5.929 11.558 -16.328 1.00 97.38 90 ALA A CA 1
ATOM 693 C C . ALA A 1 90 ? 6.887 11.844 -17.495 1.00 97.38 90 ALA A C 1
ATOM 695 O O . ALA A 1 90 ? 6.496 11.826 -18.669 1.00 97.38 90 ALA A O 1
ATOM 696 N N . GLN A 1 91 ? 8.155 12.082 -17.176 1.00 97.00 91 GLN A N 1
ATOM 697 C CA . GLN A 1 91 ? 9.186 12.444 -18.145 1.00 97.00 91 GLN A CA 1
ATOM 698 C C . GLN A 1 91 ? 9.844 11.190 -18.701 1.00 97.00 91 GLN A C 1
ATOM 700 O O . GLN A 1 91 ? 10.207 10.299 -17.947 1.00 97.00 91 GLN A O 1
ATOM 705 N N . LYS A 1 92 ? 10.004 11.086 -20.023 1.00 95.62 92 LYS A N 1
ATOM 706 C CA . LYS A 1 92 ? 10.744 9.958 -20.606 1.00 95.62 92 LYS A CA 1
ATOM 707 C C . LYS A 1 92 ? 12.213 10.091 -20.234 1.00 95.62 92 LYS A C 1
ATOM 709 O O . LYS A 1 92 ? 12.818 11.115 -20.532 1.00 95.62 92 LYS A O 1
ATOM 714 N N . GLU A 1 93 ? 12.775 9.036 -19.672 1.00 91.06 93 GLU A N 1
ATOM 715 C CA . GLU A 1 93 ? 14.175 9.001 -19.272 1.00 91.06 93 GLU A CA 1
ATOM 716 C C . GLU A 1 93 ? 14.744 7.611 -19.554 1.00 91.06 93 GLU A C 1
ATOM 718 O O . GLU A 1 93 ? 14.121 6.592 -19.237 1.00 91.06 93 GLU A O 1
ATOM 723 N N . SER A 1 94 ? 15.921 7.562 -20.173 1.00 86.38 94 SER A N 1
ATOM 724 C CA . SER A 1 94 ? 16.692 6.329 -20.299 1.00 86.38 94 SER A CA 1
ATOM 725 C C . SER A 1 94 ? 17.647 6.266 -19.118 1.00 86.38 94 SER A C 1
ATOM 727 O O . SER A 1 94 ? 18.532 7.109 -19.004 1.00 86.38 94 SER A O 1
ATOM 729 N N . TRP A 1 95 ? 17.464 5.279 -18.249 1.00 76.69 95 TRP A N 1
ATOM 730 C CA . TRP A 1 95 ? 18.351 5.066 -17.116 1.00 76.69 95 TRP A CA 1
ATOM 731 C C . TRP A 1 95 ? 19.235 3.857 -17.397 1.00 76.69 95 TRP A C 1
ATOM 733 O O . TRP A 1 95 ? 18.760 2.791 -17.802 1.00 76.69 95 TRP A O 1
ATOM 743 N N . GLN A 1 96 ? 20.537 4.044 -17.222 1.00 68.44 96 GLN A N 1
ATOM 744 C CA . GLN A 1 96 ? 21.492 2.952 -17.163 1.00 68.44 96 GLN A CA 1
ATOM 745 C C . GLN A 1 96 ? 21.701 2.664 -15.678 1.00 68.44 96 GLN A C 1
ATOM 747 O O . GLN A 1 96 ? 22.390 3.414 -14.990 1.00 68.44 96 GLN A O 1
ATOM 752 N N . GLY A 1 97 ? 20.986 1.655 -15.176 1.00 64.25 97 GLY A N 1
ATOM 753 C CA . GLY A 1 97 ? 21.125 1.198 -13.796 1.00 64.25 97 GLY A CA 1
ATOM 754 C C . GLY A 1 97 ? 22.472 0.528 -13.534 1.00 64.25 97 GLY A C 1
ATOM 755 O O . GLY A 1 97 ? 23.379 0.591 -14.359 1.00 64.25 97 GLY A O 1
ATOM 756 N N . HIS A 1 98 ? 22.589 -0.143 -12.387 1.00 56.66 98 HIS A N 1
ATOM 757 C CA . HIS A 1 98 ? 23.818 -0.796 -11.913 1.00 56.66 98 HIS A CA 1
ATOM 758 C C . HIS A 1 98 ? 24.310 -2.000 -12.749 1.00 56.66 98 HIS A C 1
ATOM 760 O O . HIS A 1 98 ? 25.238 -2.678 -12.321 1.00 56.66 98 HIS A O 1
ATOM 766 N N . TYR A 1 99 ? 23.762 -2.226 -13.948 1.00 50.94 99 TYR A N 1
ATOM 767 C CA . TYR A 1 99 ? 24.146 -3.326 -14.830 1.00 50.94 99 TYR A CA 1
ATOM 768 C C . TYR A 1 99 ? 24.778 -2.851 -16.127 1.00 50.94 99 TYR A C 1
ATOM 770 O O . TYR A 1 99 ? 24.347 -1.883 -16.759 1.00 50.94 99 TYR A O 1
ATOM 778 N N . ASP A 1 100 ? 25.747 -3.640 -16.566 1.00 54.53 100 ASP A N 1
ATOM 779 C CA . ASP A 1 100 ? 26.571 -3.482 -17.763 1.00 54.53 100 ASP A CA 1
ATOM 780 C C . ASP A 1 100 ? 25.789 -3.662 -19.084 1.00 54.53 100 ASP A C 1
ATOM 782 O O . ASP A 1 100 ? 26.369 -3.833 -20.158 1.00 54.53 100 ASP A O 1
ATOM 786 N N . GLU A 1 101 ? 24.458 -3.597 -19.045 1.00 59.22 101 GLU A N 1
ATOM 787 C CA . GLU A 1 101 ? 23.584 -3.850 -20.180 1.00 59.22 101 GLU A CA 1
ATOM 788 C C . GLU A 1 101 ? 22.703 -2.635 -20.478 1.00 59.22 101 GLU A C 1
ATOM 790 O O . GLU A 1 101 ? 2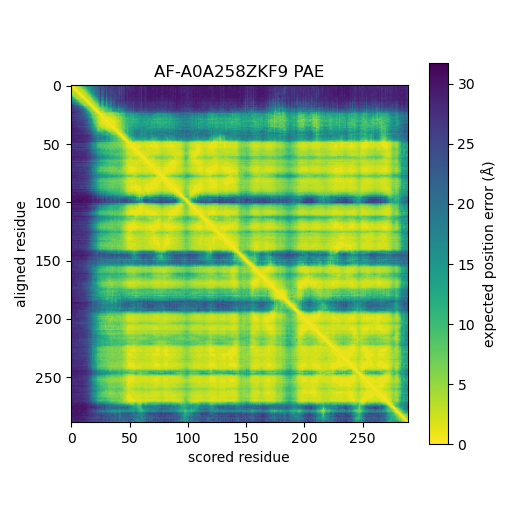1.950 -2.162 -19.638 1.00 59.22 101 GLU A O 1
ATOM 795 N N . LYS A 1 102 ? 22.858 -2.129 -21.708 1.00 69.62 102 LYS A N 1
ATOM 796 C CA . LYS A 1 102 ? 22.004 -1.213 -22.490 1.00 69.62 102 LYS A CA 1
ATOM 797 C C . LYS A 1 102 ? 21.025 -0.316 -21.697 1.00 69.62 102 LYS A C 1
ATOM 799 O O . LYS A 1 102 ? 20.108 -0.827 -21.061 1.00 69.62 102 LYS A O 1
ATOM 804 N N . PRO A 1 103 ? 21.079 1.021 -21.885 1.00 80.25 103 PRO A N 1
ATOM 805 C CA . PRO A 1 103 ? 20.119 1.953 -21.294 1.00 80.25 103 PRO A CA 1
ATOM 806 C C . PRO A 1 103 ? 18.673 1.457 -21.397 1.00 80.25 103 PRO A C 1
ATOM 808 O O . PRO A 1 103 ? 18.160 1.214 -22.496 1.00 80.25 103 PRO A O 1
ATOM 811 N N . THR A 1 104 ? 18.012 1.309 -20.250 1.00 84.06 104 THR A N 1
ATOM 812 C CA . THR A 1 104 ? 16.614 0.891 -20.212 1.00 84.06 104 THR A CA 1
ATOM 813 C C . THR A 1 104 ? 15.738 2.126 -20.336 1.00 84.06 104 THR A C 1
ATOM 815 O O . THR A 1 104 ? 15.893 3.109 -19.614 1.00 84.06 104 THR A O 1
ATOM 818 N N . ASN A 1 105 ? 14.799 2.092 -21.278 1.00 89.06 105 ASN A N 1
ATOM 819 C CA . ASN A 1 105 ? 13.839 3.174 -21.442 1.00 89.06 105 ASN A CA 1
ATOM 820 C C . ASN A 1 105 ? 12.775 3.108 -20.345 1.00 89.06 105 ASN A C 1
ATOM 822 O O . ASN A 1 105 ? 12.113 2.081 -20.173 1.00 89.06 105 ASN A O 1
ATOM 826 N N . GLY A 1 106 ? 12.564 4.230 -19.668 1.00 91.19 106 GLY A N 1
ATOM 827 C CA . GLY A 1 106 ? 11.572 4.366 -18.616 1.00 91.19 106 GLY A CA 1
ATOM 828 C C . GLY A 1 106 ? 10.998 5.772 -18.522 1.00 91.19 106 GLY A C 1
ATOM 829 O O . GLY A 1 106 ? 10.986 6.541 -19.495 1.00 91.19 106 GLY A O 1
ATOM 830 N N . GLN A 1 107 ? 10.481 6.082 -17.339 1.00 93.44 107 GLN A N 1
ATOM 831 C CA . GLN A 1 107 ? 9.876 7.358 -17.005 1.00 93.44 107 GLN A CA 1
ATOM 832 C C . GLN A 1 107 ? 10.303 7.824 -15.619 1.00 93.44 107 GLN A C 1
ATOM 834 O O . GLN A 1 107 ? 10.129 7.091 -14.650 1.00 93.44 107 GLN A O 1
ATOM 839 N N . HIS A 1 108 ? 10.763 9.065 -15.508 1.00 94.12 108 HIS A N 1
ATOM 840 C CA . HIS A 1 108 ? 10.885 9.754 -14.231 1.00 94.12 108 HIS A CA 1
ATOM 841 C C . HIS A 1 108 ? 9.526 10.314 -13.821 1.00 94.12 108 HIS A C 1
ATOM 843 O O . HIS A 1 108 ? 8.879 11.017 -14.600 1.00 94.12 108 HIS A O 1
ATOM 849 N N . LEU A 1 109 ? 9.063 9.962 -12.625 1.00 95.81 109 LEU A N 1
ATOM 850 C CA . LEU A 1 109 ? 7.756 10.346 -12.108 1.00 95.81 109 LEU A CA 1
ATOM 851 C C . LEU A 1 109 ? 7.915 11.466 -11.085 1.00 95.81 109 LEU A C 1
ATOM 853 O O . LEU A 1 109 ? 8.400 11.249 -9.971 1.00 95.81 109 LEU A O 1
ATOM 857 N N . LEU A 1 110 ? 7.473 12.661 -11.469 1.00 97.44 110 LEU A N 1
ATOM 858 C CA . LEU A 1 110 ? 7.523 13.860 -10.645 1.00 97.44 110 LEU A CA 1
ATOM 859 C C . LEU A 1 110 ? 6.107 14.297 -10.285 1.00 97.44 110 LEU A C 1
ATOM 861 O O . LEU A 1 110 ? 5.347 14.780 -11.121 1.00 97.44 110 LEU A O 1
ATOM 865 N N . PHE A 1 111 ? 5.759 14.149 -9.017 1.00 97.69 111 PHE A N 1
ATOM 866 C CA . PHE A 1 111 ? 4.487 14.586 -8.473 1.00 97.69 111 PHE A CA 1
ATOM 867 C C . PHE A 1 111 ? 4.592 15.985 -7.873 1.00 97.69 111 PHE A C 1
ATOM 869 O O . PHE A 1 111 ? 5.547 16.326 -7.168 1.00 97.69 111 PHE A O 1
ATOM 876 N N . LYS A 1 112 ? 3.556 16.783 -8.128 1.00 97.25 112 LYS A N 1
ATOM 877 C CA . LYS A 1 112 ? 3.308 18.084 -7.504 1.00 97.25 112 LYS A CA 1
ATOM 878 C C . LYS A 1 112 ? 1.935 18.045 -6.853 1.00 97.25 112 LYS A C 1
ATOM 880 O O . LYS A 1 112 ? 0.989 17.572 -7.472 1.00 97.25 112 LYS A O 1
ATOM 885 N N . GLN A 1 113 ? 1.811 18.563 -5.640 1.00 94.06 113 GLN A N 1
ATOM 886 C CA . GLN A 1 113 ? 0.541 18.612 -4.913 1.00 94.06 113 GLN A CA 1
ATOM 887 C C . GLN A 1 113 ? 0.255 20.015 -4.400 1.00 94.06 113 GLN A C 1
ATOM 889 O O . GLN A 1 113 ? 1.173 20.818 -4.235 1.00 94.06 113 GLN A O 1
ATOM 894 N N . ALA A 1 114 ? -1.023 20.298 -4.155 1.00 87.88 114 ALA A N 1
ATOM 895 C CA . ALA A 1 114 ? -1.456 21.598 -3.654 1.00 87.88 114 ALA A CA 1
ATOM 896 C C . ALA A 1 114 ? -1.186 21.779 -2.150 1.00 87.88 114 ALA A C 1
ATOM 898 O O . ALA A 1 114 ? -0.916 22.891 -1.702 1.00 87.88 114 ALA A O 1
ATOM 899 N N . SER A 1 115 ? -1.264 20.697 -1.370 1.00 88.31 115 SER A N 1
ATOM 900 C CA . SER A 1 115 ? -1.110 20.751 0.088 1.00 88.31 115 SER A CA 1
ATOM 901 C C . SER A 1 115 ? 0.354 20.619 0.533 1.00 88.3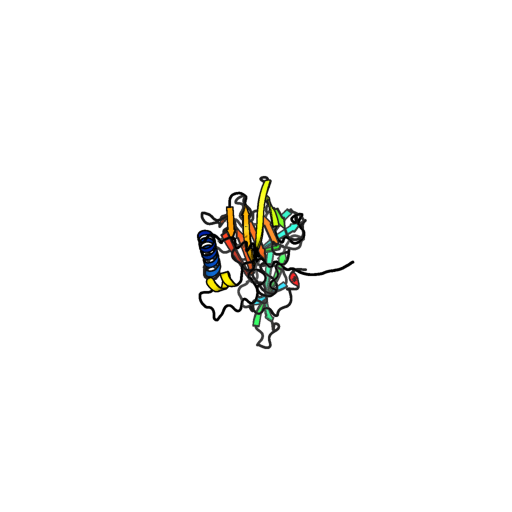1 115 SER A C 1
ATOM 903 O O . SER A 1 115 ? 1.113 19.864 -0.078 1.00 88.31 115 SER A O 1
ATOM 905 N N . PRO A 1 116 ? 0.769 21.294 1.620 1.00 88.12 116 PRO A N 1
ATOM 906 C CA . PRO A 1 116 ? 2.069 21.051 2.242 1.00 88.12 116 PRO A CA 1
ATOM 907 C C . PRO A 1 116 ? 2.124 19.653 2.885 1.00 88.12 116 PRO A C 1
ATOM 909 O O . PRO A 1 116 ? 1.091 19.112 3.270 1.00 88.12 116 PRO A O 1
ATOM 912 N N . GLY A 1 117 ? 3.327 19.087 3.020 1.00 88.25 117 GLY A N 1
ATOM 913 C CA . GLY A 1 117 ? 3.577 17.793 3.676 1.00 88.25 117 GLY A CA 1
ATOM 914 C C . GLY A 1 117 ? 4.191 16.735 2.751 1.00 88.25 117 GLY A C 1
ATOM 915 O O . GLY A 1 117 ? 4.117 16.848 1.527 1.00 88.25 117 GLY A O 1
ATOM 916 N N . LYS A 1 118 ? 4.820 15.702 3.334 1.00 90.81 118 LYS A N 1
ATOM 917 C CA . LYS A 1 118 ? 5.357 14.552 2.584 1.00 90.81 118 LYS A CA 1
ATOM 918 C C . LYS A 1 118 ? 4.219 13.536 2.382 1.00 90.81 118 LYS A C 1
ATOM 920 O O . LYS A 1 118 ? 3.658 13.066 3.370 1.00 90.81 118 LY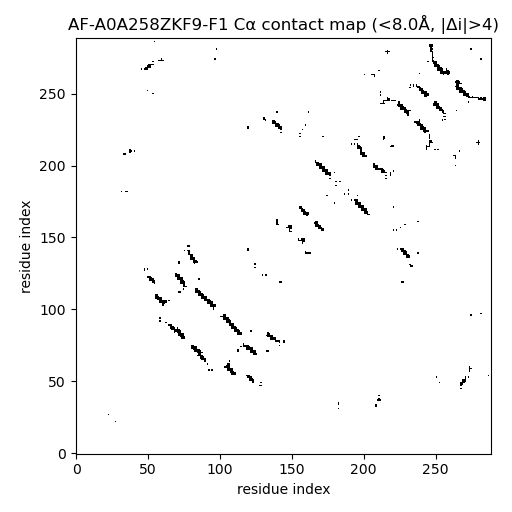S A O 1
ATOM 925 N N . PRO A 1 119 ? 3.848 13.206 1.139 1.00 94.44 119 PRO A N 1
ATOM 926 C CA . PRO A 1 119 ? 2.823 12.209 0.873 1.00 94.44 119 PRO A CA 1
ATOM 927 C C . PRO A 1 119 ? 3.354 10.809 1.163 1.00 94.44 119 PRO A C 1
ATOM 929 O O . PRO A 1 119 ? 4.502 10.488 0.849 1.00 94.44 119 PRO A O 1
ATOM 932 N N . VAL A 1 120 ? 2.491 9.968 1.726 1.00 95.38 120 VAL A N 1
ATOM 933 C CA . VAL A 1 120 ? 2.767 8.544 1.937 1.00 95.38 120 VAL A CA 1
ATOM 934 C C . VAL A 1 120 ? 2.666 7.783 0.615 1.00 95.38 120 VAL A C 1
ATOM 936 O O . VAL A 1 120 ? 3.498 6.929 0.318 1.00 95.38 120 VAL A O 1
ATOM 939 N N . ALA A 1 121 ? 1.656 8.108 -0.193 1.00 97.31 121 ALA A N 1
ATOM 940 C CA . ALA A 1 121 ? 1.421 7.511 -1.501 1.00 97.31 121 ALA A CA 1
ATOM 941 C C . ALA A 1 121 ? 0.626 8.458 -2.407 1.00 97.31 121 ALA A C 1
ATOM 943 O O . ALA A 1 121 ? -0.054 9.373 -1.941 1.00 97.31 121 ALA A O 1
ATOM 944 N N . TRP A 1 122 ? 0.685 8.190 -3.705 1.00 98.12 122 TRP A N 1
ATOM 945 C CA . TRP A 1 122 ? -0.065 8.867 -4.753 1.00 98.12 122 TRP A CA 1
ATOM 946 C C . TRP A 1 122 ? -1.055 7.890 -5.357 1.00 98.12 122 TRP A C 1
ATOM 948 O O . TRP A 1 122 ? -0.646 6.866 -5.895 1.00 98.12 122 TRP A O 1
ATOM 958 N N . PHE A 1 123 ? -2.340 8.200 -5.310 1.00 98.19 123 PHE A N 1
ATOM 959 C CA . PHE A 1 123 ? -3.402 7.362 -5.845 1.00 98.19 123 PHE A CA 1
ATOM 960 C C . PHE A 1 123 ? -3.975 7.983 -7.108 1.00 98.19 123 PHE A C 1
ATOM 962 O O . PHE A 1 123 ? -4.308 9.167 -7.131 1.00 98.19 123 PHE A O 1
ATOM 969 N N . ARG A 1 124 ? -4.113 7.185 -8.163 1.00 97.19 124 ARG A N 1
ATOM 970 C CA . ARG A 1 124 ? -4.727 7.647 -9.401 1.00 97.19 124 ARG A CA 1
ATOM 971 C C . ARG A 1 124 ? -6.243 7.585 -9.292 1.00 97.19 124 ARG A C 1
ATOM 973 O O . ARG A 1 124 ? -6.799 6.529 -8.995 1.00 97.19 124 ARG A O 1
ATOM 980 N N . THR A 1 125 ? -6.918 8.684 -9.595 1.00 95.44 125 THR A N 1
ATOM 981 C CA . THR A 1 125 ? -8.375 8.723 -9.675 1.00 95.44 125 THR A CA 1
ATOM 982 C C . THR A 1 125 ? -8.820 8.196 -11.032 1.00 95.44 125 THR A C 1
ATOM 984 O O . THR A 1 125 ? -8.394 8.650 -12.092 1.00 95.44 125 THR A O 1
ATOM 987 N N . THR A 1 126 ? -9.677 7.179 -11.016 1.00 89.88 126 THR A N 1
ATOM 988 C CA . THR A 1 126 ? -10.290 6.640 -12.231 1.00 89.88 126 THR A CA 1
ATOM 989 C C . THR A 1 126 ? -11.778 6.426 -11.994 1.00 89.88 126 THR A C 1
ATOM 991 O O . THR A 1 126 ? -12.222 6.300 -10.853 1.00 89.88 126 THR A O 1
ATOM 994 N N . GLY A 1 127 ? -12.564 6.317 -13.067 1.00 88.94 127 GLY A N 1
ATOM 995 C CA . GLY A 1 127 ? -13.986 5.981 -12.947 1.00 88.94 127 GLY A CA 1
ATOM 996 C C . GLY A 1 127 ? -14.258 4.611 -12.304 1.00 88.94 127 GLY A C 1
ATOM 997 O O . GLY A 1 127 ? -15.388 4.353 -11.904 1.00 88.94 127 GLY A O 1
ATOM 998 N N . ALA A 1 128 ? -13.250 3.735 -12.181 1.00 90.00 128 ALA A N 1
ATOM 999 C CA . ALA A 1 128 ? -13.403 2.419 -11.562 1.00 90.00 128 ALA A CA 1
ATOM 1000 C C . ALA A 1 128 ? -13.450 2.468 -10.023 1.00 90.00 128 ALA A C 1
ATOM 1002 O O . ALA A 1 128 ? -13.947 1.524 -9.408 1.00 90.00 128 ALA A O 1
ATOM 1003 N N . GLN A 1 129 ? -12.958 3.545 -9.400 1.00 94.19 129 GLN A N 1
ATOM 1004 C CA . GLN A 1 129 ? -12.974 3.742 -7.946 1.00 94.19 129 GLN A CA 1
ATOM 1005 C C . GLN A 1 129 ? -13.609 5.096 -7.595 1.00 94.19 129 GLN A C 1
ATOM 1007 O O . GLN A 1 129 ? -12.910 6.019 -7.188 1.00 94.19 129 GLN A O 1
ATOM 1012 N N . PRO A 1 130 ? -14.941 5.244 -7.729 1.00 94.12 130 PRO A N 1
ATOM 1013 C CA . PRO A 1 130 ? -15.623 6.517 -7.471 1.00 94.12 130 PRO A CA 1
ATOM 1014 C C . PRO A 1 130 ? -15.545 6.974 -6.003 1.00 94.12 130 PRO A C 1
ATOM 1016 O O . PRO A 1 130 ? -15.810 8.137 -5.703 1.00 94.12 130 PRO A O 1
ATOM 1019 N N . TRP A 1 131 ? -15.198 6.068 -5.086 1.00 95.62 131 TRP A N 1
ATOM 1020 C CA . TRP A 1 131 ? -14.966 6.368 -3.675 1.00 95.62 131 TRP A CA 1
ATOM 1021 C C . TRP A 1 131 ? -13.632 7.093 -3.434 1.00 95.62 131 TRP A C 1
ATOM 1023 O O . TRP A 1 131 ? -13.519 7.826 -2.456 1.00 95.62 131 TRP A O 1
ATOM 1033 N N . LEU A 1 132 ? -12.649 6.954 -4.334 1.00 97.44 132 LEU A N 1
ATOM 1034 C CA . LEU A 1 132 ? -11.329 7.565 -4.203 1.00 97.44 132 LEU A CA 1
ATOM 1035 C C . LEU A 1 132 ? -11.393 9.038 -4.629 1.00 97.44 132 LEU A C 1
ATOM 1037 O O . LEU A 1 132 ? -11.268 9.378 -5.808 1.00 97.44 132 LEU A O 1
ATOM 1041 N N . LYS A 1 133 ? -11.612 9.919 -3.655 1.00 96.94 133 LYS A N 1
ATOM 1042 C CA . LYS A 1 133 ? -11.833 11.354 -3.864 1.00 96.94 133 LYS A CA 1
ATOM 1043 C C . LYS A 1 133 ? -11.091 12.193 -2.829 1.00 96.94 133 LYS A C 1
ATOM 1045 O O . LYS A 1 133 ? -10.701 11.697 -1.779 1.00 96.94 133 LYS A O 1
ATOM 1050 N N . GLN A 1 134 ? -10.913 13.476 -3.134 1.00 97.62 134 GLN A N 1
ATOM 1051 C CA . GLN A 1 134 ? -10.321 14.440 -2.207 1.00 97.62 134 GLN A CA 1
ATOM 1052 C C . GLN A 1 134 ? -11.103 14.493 -0.885 1.00 97.62 134 GLN A C 1
ATOM 1054 O O . GLN A 1 134 ? -12.336 14.478 -0.886 1.00 97.62 134 GLN A O 1
ATOM 1059 N N . GLY A 1 135 ? -10.383 14.637 0.227 1.00 96.88 135 GLY A N 1
ATOM 1060 C CA . GLY A 1 135 ? -10.979 14.824 1.548 1.00 96.88 135 GLY A CA 1
ATOM 1061 C C . GLY A 1 135 ? -10.139 14.237 2.674 1.00 96.88 135 GLY A C 1
ATOM 1062 O O . GLY A 1 135 ? -9.057 13.699 2.447 1.00 96.88 135 GLY A O 1
ATOM 1063 N N . SER A 1 136 ? -10.642 14.356 3.898 1.00 96.81 136 SER A N 1
ATOM 1064 C CA . SER A 1 136 ? -10.047 13.702 5.064 1.00 96.81 136 SER A CA 1
ATOM 1065 C C . SER A 1 136 ? -10.187 12.188 4.965 1.00 96.81 136 SER A C 1
ATOM 1067 O O . SER A 1 136 ? -11.243 11.692 4.576 1.00 96.81 136 SER A O 1
ATOM 1069 N N . VAL A 1 137 ? -9.138 11.471 5.363 1.00 96.81 137 VAL A N 1
ATOM 1070 C CA . VAL A 1 137 ? -9.121 10.008 5.416 1.00 96.81 137 VAL A CA 1
ATOM 1071 C C . VAL A 1 137 ? -8.912 9.585 6.867 1.00 96.81 137 VAL A C 1
ATOM 1073 O O . VAL A 1 137 ? -7.864 9.919 7.436 1.00 96.81 137 VAL A O 1
ATOM 1076 N N . PRO A 1 138 ? -9.867 8.867 7.491 1.00 95.25 138 PRO A N 1
ATOM 1077 C CA . PRO A 1 138 ? -9.656 8.304 8.816 1.00 95.25 138 PRO A CA 1
ATOM 1078 C C . PRO A 1 138 ? -8.362 7.497 8.822 1.00 95.25 138 PRO A C 1
ATOM 1080 O O . PRO A 1 138 ? -8.175 6.607 7.999 1.00 95.25 138 PRO A O 1
ATOM 1083 N N . THR A 1 139 ? -7.442 7.848 9.713 1.00 94.25 139 THR A N 1
ATOM 1084 C CA . THR A 1 139 ? -6.120 7.229 9.775 1.00 94.25 139 THR A CA 1
ATOM 1085 C C . THR A 1 139 ? -5.862 6.732 11.181 1.00 94.25 139 THR A C 1
ATOM 1087 O O . THR A 1 139 ? -6.058 7.450 12.159 1.00 94.25 139 THR A O 1
ATOM 1090 N N . TYR A 1 140 ? -5.423 5.484 11.260 1.00 92.12 140 TYR A N 1
ATOM 1091 C CA . TYR A 1 140 ? -5.090 4.789 12.499 1.00 92.12 140 TYR A CA 1
ATOM 1092 C C . TYR A 1 140 ? -3.575 4.694 12.678 1.00 92.12 140 TYR A C 1
ATOM 1094 O O . TYR A 1 140 ? -3.076 4.658 13.799 1.00 92.12 140 TYR A O 1
ATOM 1102 N N . TYR A 1 141 ? -2.836 4.683 11.567 1.00 91.62 141 TYR A N 1
ATOM 1103 C CA . TYR A 1 141 ? -1.383 4.707 11.543 1.00 91.62 141 TYR A CA 1
ATOM 1104 C C . TYR A 1 141 ? -0.870 5.392 10.271 1.00 91.62 141 TYR A C 1
ATOM 1106 O O . TYR A 1 141 ? -1.339 5.105 9.173 1.00 91.62 141 TYR A O 1
ATOM 1114 N N . ALA A 1 142 ? 0.152 6.234 10.404 1.00 89.25 142 ALA A N 1
ATOM 1115 C CA . ALA A 1 142 ? 0.934 6.753 9.288 1.00 89.25 142 ALA A CA 1
ATOM 1116 C C . ALA A 1 142 ? 2.416 6.750 9.683 1.00 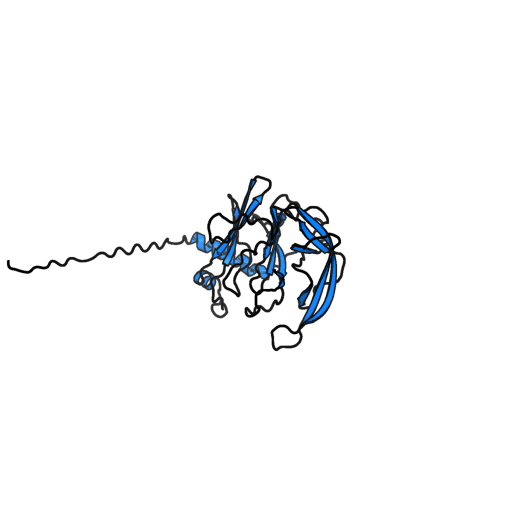89.25 142 ALA A C 1
ATOM 1118 O O . ALA A 1 142 ? 2.767 7.177 10.786 1.00 89.25 142 ALA A O 1
ATOM 1119 N N . GLY A 1 143 ? 3.276 6.229 8.802 1.00 77.56 143 GLY A N 1
ATOM 1120 C CA . GLY A 1 143 ? 4.709 6.086 9.054 1.00 77.56 143 GLY A CA 1
ATOM 1121 C C . GLY A 1 143 ? 5.341 7.370 9.605 1.00 77.56 143 GLY A C 1
ATOM 1122 O O . GLY A 1 143 ? 5.113 8.457 9.084 1.00 77.56 143 GLY A O 1
ATOM 1123 N N . GLY A 1 144 ? 6.129 7.239 10.676 1.00 63.91 144 GLY A N 1
ATOM 1124 C CA . GLY A 1 144 ? 6.806 8.359 11.347 1.00 63.91 144 GLY A CA 1
ATOM 1125 C C . GLY A 1 144 ? 6.105 8.893 12.601 1.00 63.91 144 GLY A C 1
ATOM 1126 O O . GLY A 1 144 ? 6.739 9.589 13.390 1.00 63.91 144 GLY A O 1
ATOM 1127 N N . ILE A 1 145 ? 4.847 8.522 12.850 1.00 55.34 145 ILE A N 1
ATOM 1128 C CA . ILE A 1 145 ? 4.111 8.928 14.055 1.00 55.34 145 ILE A CA 1
ATOM 1129 C C . ILE A 1 145 ? 4.077 7.752 15.023 1.00 55.34 145 ILE A C 1
ATOM 1131 O O . ILE A 1 145 ? 3.583 6.685 14.678 1.00 55.34 145 ILE A O 1
ATOM 1135 N N . TYR A 1 146 ? 4.689 7.949 16.196 1.00 51.66 146 TYR A N 1
ATOM 1136 C CA . TYR A 1 146 ? 4.706 7.069 17.371 1.00 51.66 146 TYR A CA 1
ATOM 1137 C C . TYR A 1 146 ? 4.433 5.588 17.089 1.00 51.66 146 TYR A C 1
ATOM 1139 O O . TYR A 1 146 ? 3.293 5.126 17.064 1.00 51.66 146 TYR A O 1
ATOM 1147 N N . LYS A 1 147 ? 5.508 4.807 16.951 1.00 57.16 147 LYS A N 1
ATOM 1148 C CA . LYS A 1 147 ? 5.392 3.351 16.971 1.00 57.16 147 LYS A CA 1
ATOM 1149 C C . LYS A 1 147 ? 4.888 2.951 18.361 1.00 57.16 147 LYS A C 1
ATOM 1151 O O . LYS A 1 147 ? 5.655 3.012 19.320 1.00 57.16 147 LYS A O 1
ATOM 1156 N N . GLN A 1 148 ? 3.634 2.509 18.471 1.00 57.53 148 GLN A N 1
ATOM 1157 C CA . GLN A 1 148 ? 3.241 1.604 19.552 1.00 57.53 148 GLN A CA 1
ATOM 1158 C C . GLN A 1 148 ? 3.948 0.271 19.280 1.00 57.53 148 GLN A C 1
ATOM 1160 O O . GLN A 1 148 ? 3.363 -0.681 18.762 1.00 57.53 148 GLN A O 1
ATOM 1165 N N . MET A 1 149 ? 5.263 0.244 19.517 1.00 57.78 149 MET A N 1
ATOM 1166 C CA . MET A 1 149 ? 6.000 -1.005 19.514 1.00 57.78 149 MET A CA 1
ATOM 1167 C C . MET A 1 149 ? 5.490 -1.843 20.684 1.00 57.78 149 MET A C 1
ATOM 1169 O O . MET A 1 149 ? 5.161 -1.286 21.734 1.00 57.78 149 MET A O 1
ATOM 1173 N N . PRO A 1 150 ? 5.441 -3.171 20.541 1.00 59.66 150 PRO A N 1
ATOM 1174 C CA . PRO A 1 150 ? 5.260 -4.023 21.698 1.00 59.66 150 PRO A CA 1
ATOM 1175 C C . PRO A 1 150 ? 6.376 -3.716 22.709 1.00 59.66 150 PRO A C 1
ATOM 1177 O O . PRO A 1 150 ? 7.534 -3.564 22.320 1.00 59.66 150 PRO A O 1
ATOM 1180 N N . ASP A 1 151 ? 6.065 -3.709 24.007 1.00 57.31 151 ASP A N 1
ATOM 1181 C CA . ASP A 1 151 ? 7.039 -3.458 25.092 1.00 57.31 151 ASP A CA 1
ATOM 1182 C C . ASP A 1 151 ? 8.209 -4.471 25.123 1.00 57.31 151 ASP A C 1
ATOM 1184 O O . ASP A 1 151 ? 9.142 -4.369 25.921 1.00 57.31 151 ASP A O 1
ATOM 1188 N N . LYS A 1 152 ? 8.160 -5.494 24.262 1.00 58.81 152 LYS A N 1
ATOM 1189 C CA . LYS A 1 152 ? 9.158 -6.550 24.139 1.00 58.81 152 LYS A CA 1
ATOM 1190 C C . LYS A 1 152 ? 10.171 -6.202 23.055 1.00 58.81 152 LYS A C 1
ATOM 1192 O O . LYS A 1 152 ? 9.873 -6.255 21.858 1.00 58.81 152 LYS A O 1
ATOM 1197 N N . ILE A 1 153 ? 11.398 -5.943 23.503 1.00 53.56 153 ILE A N 1
ATOM 1198 C CA . ILE A 1 153 ? 12.593 -5.810 22.663 1.00 53.56 153 ILE A CA 1
ATOM 1199 C C . ILE A 1 153 ? 12.641 -6.966 21.648 1.00 53.56 153 ILE A C 1
ATOM 1201 O O . ILE A 1 153 ? 12.549 -8.134 22.022 1.00 53.56 153 ILE A O 1
ATOM 1205 N N . GLY A 1 154 ? 12.785 -6.630 20.363 1.00 62.47 154 GLY A N 1
ATOM 1206 C CA . GLY A 1 154 ? 12.991 -7.598 19.278 1.00 62.47 154 GLY A CA 1
ATOM 1207 C C . GLY A 1 154 ? 11.728 -8.120 18.586 1.00 62.47 154 GLY A C 1
ATOM 1208 O O . GLY A 1 154 ? 11.830 -8.999 17.734 1.00 62.47 154 GLY A O 1
ATOM 1209 N N . THR A 1 155 ? 10.541 -7.599 18.904 1.00 72.56 155 THR A N 1
ATOM 1210 C CA . THR A 1 155 ? 9.314 -7.950 18.171 1.00 72.56 155 THR A CA 1
ATOM 1211 C C . THR A 1 155 ? 9.075 -6.975 17.011 1.00 72.56 155 THR A C 1
ATOM 1213 O O . THR A 1 155 ? 9.190 -5.763 17.166 1.00 72.56 155 THR A O 1
ATOM 1216 N N . MET A 1 156 ? 8.775 -7.503 15.819 1.00 83.19 156 MET A N 1
ATOM 1217 C CA . MET A 1 156 ? 8.488 -6.717 14.602 1.00 83.19 156 MET A CA 1
ATOM 1218 C C . MET A 1 156 ? 6.981 -6.590 14.340 1.00 83.19 156 MET A C 1
ATOM 1220 O O . MET A 1 156 ? 6.538 -6.428 13.203 1.00 83.19 156 MET A O 1
ATOM 1224 N N . GLU A 1 157 ? 6.179 -6.745 15.389 1.00 88.81 157 GLU A N 1
ATOM 1225 C CA . GLU A 1 157 ? 4.724 -6.694 15.317 1.00 88.81 157 GLU A CA 1
ATOM 1226 C C . GLU A 1 157 ? 4.254 -5.236 15.309 1.00 88.81 157 GLU A C 1
ATOM 1228 O O . GLU A 1 157 ? 4.817 -4.394 16.008 1.00 88.81 157 GLU A O 1
ATOM 1233 N N . PHE A 1 158 ? 3.209 -4.941 14.538 1.00 88.56 158 PHE A N 1
ATOM 1234 C CA . PHE A 1 158 ? 2.524 -3.650 14.597 1.00 88.56 158 PHE A CA 1
ATOM 1235 C C . PHE A 1 158 ? 1.134 -3.835 15.174 1.00 88.56 158 PHE A C 1
ATOM 1237 O O . PHE A 1 158 ? 0.363 -4.654 14.668 1.00 88.56 158 PHE A O 1
ATOM 1244 N N . PHE A 1 159 ? 0.806 -3.033 16.183 1.00 90.00 159 PHE A N 1
ATOM 1245 C CA . PHE A 1 159 ? -0.556 -2.870 16.668 1.00 90.00 159 PHE A CA 1
ATOM 1246 C C . PHE A 1 159 ? -1.195 -1.660 15.999 1.00 90.00 159 PHE A C 1
ATOM 1248 O O . PHE A 1 159 ? -0.613 -0.580 15.960 1.00 90.00 159 PHE A O 1
ATOM 1255 N N . ILE A 1 160 ? -2.405 -1.856 15.488 1.00 90.38 160 ILE A N 1
ATOM 1256 C CA . ILE A 1 160 ? -3.252 -0.792 14.968 1.00 90.38 160 ILE A CA 1
ATOM 1257 C C . ILE A 1 160 ? -4.482 -0.725 15.870 1.00 90.38 160 ILE A C 1
ATOM 1259 O O . ILE A 1 160 ? -5.273 -1.673 15.919 1.00 90.38 160 ILE A O 1
ATOM 1263 N N . GLU A 1 161 ? -4.619 0.375 16.608 1.00 89.19 161 GLU A N 1
ATOM 1264 C CA . GLU A 1 161 ? -5.809 0.664 17.407 1.00 89.19 161 GLU A CA 1
ATOM 1265 C C . GLU A 1 161 ? -6.888 1.266 16.505 1.00 89.19 161 GLU A C 1
ATOM 1267 O O . GLU A 1 161 ? -6.666 2.263 15.821 1.00 89.19 161 GLU A O 1
ATOM 1272 N N . MET A 1 162 ? -8.052 0.624 16.473 1.00 82.38 162 MET A N 1
ATOM 1273 C CA . MET A 1 162 ? -9.197 1.072 15.687 1.00 82.38 162 MET A CA 1
ATOM 1274 C C . MET A 1 162 ? -10.092 2.008 16.520 1.00 82.38 162 MET A C 1
ATOM 1276 O O . MET A 1 162 ? -10.057 1.950 17.753 1.00 82.38 162 MET A O 1
ATOM 1280 N N . PRO A 1 163 ? -10.944 2.842 15.889 1.00 77.56 163 PRO A N 1
ATOM 1281 C CA . PRO A 1 163 ? -11.810 3.790 16.598 1.00 77.56 163 PRO A CA 1
ATOM 1282 C C . PRO A 1 163 ? -12.793 3.132 17.569 1.00 77.56 163 PRO A C 1
ATOM 1284 O O . PRO A 1 163 ? -13.218 3.753 18.537 1.00 77.56 163 PRO A O 1
ATOM 1287 N N . ASP A 1 164 ? -13.153 1.871 17.323 1.00 84.38 164 ASP A N 1
ATOM 1288 C CA . ASP A 1 164 ? -14.023 1.078 18.194 1.00 84.38 164 ASP A CA 1
ATOM 1289 C C . ASP A 1 164 ? -13.278 0.445 19.388 1.00 84.38 164 ASP A C 1
ATOM 1291 O O . ASP A 1 164 ? -13.854 -0.353 20.128 1.00 84.38 164 ASP A O 1
ATOM 1295 N N . GLY A 1 165 ? -11.995 0.772 19.568 1.00 87.56 165 GLY A N 1
ATOM 1296 C CA . GLY A 1 165 ? -11.125 0.240 20.614 1.00 87.56 165 GLY A CA 1
ATOM 1297 C C . GLY A 1 165 ? -10.608 -1.175 20.344 1.00 87.56 165 GLY A C 1
ATOM 1298 O O . GLY A 1 165 ? -9.818 -1.698 21.136 1.00 87.56 165 GLY A O 1
ATOM 1299 N N . LYS A 1 166 ? -11.011 -1.820 19.241 1.00 89.75 166 LYS A N 1
ATOM 1300 C CA . LYS A 1 166 ? -10.438 -3.111 18.852 1.00 89.75 166 LYS A CA 1
ATOM 1301 C C . LYS A 1 166 ? -9.018 -2.921 18.323 1.00 89.75 166 LYS A C 1
ATOM 1303 O O . LYS A 1 166 ? -8.617 -1.843 17.889 1.00 89.75 166 LYS A O 1
ATOM 1308 N N . LYS A 1 167 ? -8.254 -4.015 18.320 1.00 91.06 167 LYS A N 1
ATOM 1309 C CA . LYS A 1 167 ? -6.877 -4.037 17.815 1.00 91.06 167 LYS A CA 1
ATOM 1310 C C . LYS A 1 167 ? -6.754 -4.972 16.622 1.00 91.06 167 LYS A C 1
ATOM 1312 O O . LYS A 1 167 ? -7.192 -6.124 16.684 1.00 91.06 167 LYS A O 1
ATOM 1317 N N . ALA A 1 168 ? -6.122 -4.481 15.564 1.00 93.06 168 ALA A N 1
ATOM 1318 C CA . ALA A 1 168 ? -5.549 -5.313 14.519 1.00 93.06 168 ALA A CA 1
ATOM 1319 C C . ALA A 1 168 ? -4.040 -5.437 14.758 1.00 93.06 168 ALA A C 1
ATOM 1321 O O . ALA A 1 168 ? -3.405 -4.515 15.267 1.00 93.06 168 ALA A O 1
ATOM 1322 N N . MET A 1 169 ? -3.467 -6.587 14.416 1.00 94.38 169 MET A N 1
ATOM 1323 C CA . MET A 1 169 ? -2.040 -6.838 14.583 1.00 94.38 169 MET A CA 1
ATOM 1324 C C . MET A 1 169 ? -1.439 -7.413 13.308 1.00 94.38 169 MET A C 1
ATOM 1326 O O . MET A 1 169 ? -1.933 -8.413 12.782 1.00 94.38 169 MET A O 1
ATOM 1330 N N . LEU A 1 170 ? -0.356 -6.803 12.838 1.00 94.38 170 LEU A N 1
ATOM 1331 C CA . LEU A 1 170 ? 0.480 -7.336 11.771 1.00 94.38 170 LEU A CA 1
ATOM 1332 C C . LEU A 1 170 ? 1.665 -8.065 12.393 1.00 94.38 170 LEU A C 1
ATOM 1334 O O . LEU A 1 170 ? 2.389 -7.503 13.210 1.00 94.38 170 LEU A O 1
ATOM 1338 N N . VAL A 1 171 ? 1.835 -9.331 12.022 1.00 93.25 171 VAL A N 1
ATOM 1339 C CA . VAL A 1 171 ? 2.845 -10.221 12.596 1.00 93.25 171 VAL A CA 1
ATOM 1340 C C . VAL A 1 171 ? 3.698 -10.812 11.484 1.00 93.25 171 VAL A C 1
ATOM 1342 O O . VAL A 1 171 ? 3.201 -11.658 10.731 1.00 93.25 171 VAL A O 1
ATOM 1345 N N . PRO A 1 172 ? 4.975 -10.414 11.380 1.00 91.88 172 PRO A N 1
ATOM 1346 C CA . PRO A 1 172 ? 5.942 -11.102 10.545 1.00 91.88 172 PRO A CA 1
ATOM 1347 C C . PRO A 1 172 ? 6.160 -12.518 11.082 1.00 91.88 172 PRO A C 1
ATOM 1349 O O . PRO A 1 172 ? 6.386 -12.725 12.274 1.00 91.88 172 PRO A O 1
ATOM 1352 N N . MET A 1 173 ? 6.064 -13.512 10.209 1.00 89.50 173 MET A N 1
ATOM 1353 C CA . MET A 1 173 ? 6.204 -14.919 10.554 1.00 89.50 173 MET A CA 1
ATOM 1354 C C . MET A 1 173 ? 7.330 -15.534 9.744 1.00 89.50 173 MET A C 1
ATOM 1356 O O . MET A 1 173 ? 7.250 -15.610 8.517 1.00 89.50 173 MET A O 1
ATOM 1360 N N . LEU A 1 174 ? 8.353 -16.018 10.444 1.00 86.38 174 LEU A N 1
ATOM 1361 C CA . LEU A 1 174 ? 9.422 -16.783 9.827 1.00 86.38 174 LEU A CA 1
ATOM 1362 C C . LEU A 1 174 ? 8.880 -18.135 9.356 1.00 86.38 174 LEU A C 1
ATOM 1364 O O . LEU A 1 174 ? 8.398 -18.943 10.154 1.00 86.38 174 LEU A O 1
ATOM 1368 N N . VAL A 1 175 ? 8.990 -18.391 8.059 1.00 81.19 175 VAL A N 1
ATOM 1369 C CA . VAL A 1 175 ? 8.653 -19.674 7.456 1.00 81.19 175 VAL A CA 1
ATOM 1370 C C . VAL A 1 175 ? 9.928 -20.464 7.232 1.00 81.19 175 VAL A C 1
ATOM 1372 O O . VAL A 1 175 ? 10.881 -20.004 6.603 1.00 81.19 175 VAL A O 1
ATOM 1375 N N . ARG A 1 176 ? 9.947 -21.692 7.757 1.00 78.06 176 ARG A N 1
ATOM 1376 C CA . ARG A 1 176 ? 11.087 -22.592 7.588 1.00 78.06 176 ARG A CA 1
ATOM 1377 C C . ARG A 1 176 ? 11.296 -22.905 6.110 1.00 78.06 176 ARG A C 1
ATOM 1379 O O . ARG A 1 176 ? 10.344 -23.223 5.398 1.00 78.06 176 ARG A O 1
ATOM 1386 N N . LYS A 1 177 ? 12.564 -22.925 5.699 1.00 75.56 177 LYS A N 1
ATOM 1387 C CA . LYS A 1 177 ? 12.988 -23.293 4.344 1.00 75.56 177 LYS A CA 1
ATOM 1388 C C . LYS A 1 177 ? 12.368 -24.610 3.873 1.00 75.56 177 LYS A C 1
ATOM 1390 O O . LYS A 1 177 ? 11.830 -24.662 2.779 1.00 75.56 177 LYS A O 1
ATOM 1395 N N . SER A 1 178 ? 12.341 -25.632 4.729 1.00 74.19 178 SER A N 1
ATOM 1396 C CA . SER A 1 178 ? 11.766 -26.942 4.393 1.00 74.19 178 SER A CA 1
ATOM 1397 C C . SER A 1 178 ? 10.290 -26.878 3.993 1.00 74.19 178 SER A C 1
ATOM 1399 O O . SER A 1 178 ? 9.859 -27.635 3.129 1.00 74.19 178 SER A O 1
ATOM 1401 N N . LEU A 1 179 ? 9.509 -25.973 4.591 1.00 73.06 179 LEU A N 1
ATOM 1402 C CA . LEU A 1 179 ? 8.113 -25.784 4.211 1.00 73.06 179 LEU A CA 1
ATOM 1403 C C . LEU A 1 179 ? 8.010 -25.076 2.856 1.00 73.06 179 LEU A C 1
ATOM 1405 O O . LEU A 1 179 ? 7.193 -25.460 2.028 1.00 73.06 179 LEU A O 1
ATOM 1409 N N . LEU A 1 180 ? 8.868 -24.088 2.597 1.00 71.81 180 LEU A N 1
ATOM 1410 C CA . LEU A 1 180 ? 8.930 -23.417 1.295 1.00 71.81 180 LEU A CA 1
ATOM 1411 C C . LEU A 1 180 ? 9.362 -24.380 0.187 1.00 71.81 180 LEU A C 1
ATOM 1413 O O . LEU A 1 180 ? 8.760 -24.381 -0.879 1.00 71.81 180 LEU A O 1
ATOM 1417 N N . GLU A 1 181 ? 10.341 -25.242 0.457 1.00 72.44 181 GLU A N 1
ATOM 1418 C CA . GLU A 1 181 ? 10.807 -26.286 -0.461 1.00 72.44 181 GLU A CA 1
ATOM 1419 C C . GLU A 1 181 ? 9.710 -27.315 -0.768 1.00 72.44 181 GLU A C 1
ATOM 1421 O O . GLU A 1 181 ? 9.581 -27.746 -1.909 1.00 72.44 181 GLU A O 1
ATOM 1426 N N . GLN A 1 182 ? 8.878 -27.686 0.213 1.00 68.62 182 GLN A N 1
ATOM 1427 C CA . GLN A 1 182 ? 7.723 -28.566 -0.022 1.00 68.62 182 GLN A CA 1
ATOM 1428 C C . GLN A 1 182 ? 6.662 -27.913 -0.920 1.00 68.62 182 GLN A C 1
ATOM 1430 O O . GLN A 1 182 ? 5.997 -28.591 -1.705 1.00 68.62 182 GLN A O 1
ATOM 1435 N N . LEU A 1 183 ? 6.510 -26.592 -0.826 1.00 64.38 183 LEU A N 1
ATOM 1436 C CA . LEU A 1 183 ? 5.549 -25.822 -1.619 1.00 64.38 183 LEU A CA 1
ATOM 1437 C C . LEU A 1 183 ? 6.089 -25.460 -3.007 1.00 64.38 183 LEU A C 1
ATOM 1439 O O . LEU A 1 183 ? 5.330 -25.335 -3.973 1.00 64.38 183 LEU A O 1
ATOM 1443 N N . ALA A 1 184 ? 7.406 -25.334 -3.138 1.00 64.44 184 ALA A N 1
ATOM 1444 C CA . ALA A 1 184 ? 8.094 -25.219 -4.407 1.00 64.44 184 ALA A CA 1
ATOM 1445 C C . ALA A 1 184 ? 8.126 -26.597 -5.090 1.00 64.44 184 ALA A C 1
ATOM 1447 O O . ALA A 1 184 ? 9.119 -27.312 -5.052 1.00 64.44 184 ALA A O 1
ATOM 1448 N N . HIS A 1 185 ? 7.034 -26.963 -5.770 1.00 56.59 185 HIS A N 1
ATOM 1449 C CA . HIS A 1 185 ? 6.947 -28.182 -6.595 1.00 56.59 185 HIS A CA 1
ATOM 1450 C C . HIS A 1 185 ? 8.079 -28.349 -7.638 1.00 56.59 185 HIS A C 1
ATOM 1452 O O . HIS A 1 185 ? 8.232 -29.439 -8.175 1.00 56.59 185 HIS A O 1
ATOM 1458 N N . ASN A 1 186 ? 8.894 -27.316 -7.889 1.00 55.53 186 ASN A N 1
ATOM 1459 C CA . ASN A 1 186 ? 10.146 -27.410 -8.637 1.00 55.53 186 ASN A CA 1
ATOM 1460 C C . ASN A 1 186 ? 11.325 -27.048 -7.728 1.00 55.53 186 ASN A C 1
ATOM 1462 O O . ASN A 1 186 ? 11.546 -25.874 -7.430 1.00 55.53 186 ASN A O 1
ATOM 1466 N N . LYS A 1 187 ? 12.092 -28.068 -7.327 1.00 55.19 187 LYS A N 1
ATOM 1467 C CA . LYS A 1 187 ? 13.297 -27.929 -6.494 1.00 55.19 187 LYS A CA 1
ATOM 1468 C C . LYS A 1 187 ? 14.431 -27.159 -7.178 1.00 55.19 187 LYS A C 1
ATOM 1470 O O . LYS A 1 187 ? 15.287 -26.630 -6.484 1.00 55.19 187 LYS A O 1
ATOM 1475 N N . GLU A 1 188 ? 14.439 -27.087 -8.508 1.00 53.44 188 GLU A N 1
ATOM 1476 C CA . GLU A 1 188 ? 15.592 -26.580 -9.265 1.00 53.44 188 GLU A CA 1
ATOM 1477 C C . GLU A 1 188 ? 15.699 -25.048 -9.326 1.00 53.44 188 GLU A C 1
ATOM 1479 O O . GLU A 1 188 ? 16.787 -24.545 -9.565 1.00 53.44 188 GLU A O 1
ATOM 1484 N N . ASN A 1 189 ? 14.630 -24.296 -9.020 1.00 47.19 189 ASN A N 1
ATOM 1485 C CA . ASN A 1 189 ? 14.632 -22.825 -9.141 1.00 47.19 189 ASN A CA 1
ATOM 1486 C C . ASN A 1 189 ? 14.439 -22.072 -7.815 1.00 47.19 189 ASN A C 1
ATOM 1488 O O . ASN A 1 189 ? 14.364 -20.845 -7.809 1.00 47.19 189 ASN A O 1
ATOM 1492 N N . ALA A 1 190 ? 14.326 -22.764 -6.680 1.00 52.53 190 ALA A N 1
ATOM 1493 C CA . ALA A 1 190 ? 14.158 -22.101 -5.391 1.00 52.53 190 ALA A CA 1
ATOM 1494 C C . ALA A 1 190 ? 15.527 -21.731 -4.800 1.00 52.53 190 ALA A C 1
ATOM 1496 O O . ALA A 1 190 ? 15.957 -22.303 -3.799 1.00 52.53 190 ALA A O 1
ATOM 1497 N N . GLN A 1 191 ? 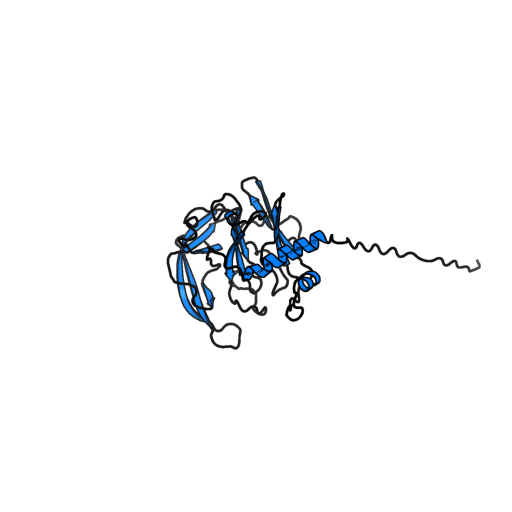16.200 -20.741 -5.391 1.00 52.78 191 GLN A N 1
ATOM 1498 C CA . GLN A 1 191 ? 17.371 -20.077 -4.801 1.00 52.78 191 GLN A CA 1
ATOM 1499 C C . GLN A 1 191 ? 16.951 -19.160 -3.632 1.00 52.78 191 GLN A C 1
ATOM 1501 O O . GLN A 1 191 ? 17.391 -18.028 -3.492 1.00 52.78 191 GLN A O 1
ATOM 1506 N N . ILE A 1 192 ? 16.051 -19.651 -2.780 1.00 56.44 192 ILE A N 1
ATOM 1507 C CA . ILE A 1 192 ? 15.639 -18.992 -1.547 1.00 56.44 192 ILE A CA 1
ATOM 1508 C C . ILE A 1 192 ? 16.650 -19.446 -0.489 1.00 56.44 192 ILE A C 1
ATOM 1510 O O . ILE A 1 192 ? 16.462 -20.453 0.200 1.00 56.44 192 ILE A O 1
ATOM 1514 N N . SER A 1 193 ? 17.798 -18.764 -0.445 1.00 53.22 193 SER A N 1
ATOM 1515 C CA . SER A 1 193 ? 18.904 -19.092 0.469 1.00 53.22 193 SER A CA 1
ATOM 1516 C C . SER A 1 193 ? 18.555 -18.831 1.940 1.00 53.22 193 SER A C 1
ATOM 1518 O O . SER A 1 193 ? 19.128 -19.468 2.824 1.00 53.22 193 SER A O 1
ATOM 1520 N N . TYR A 1 194 ? 17.564 -17.974 2.205 1.00 58.81 194 TYR A N 1
ATOM 1521 C CA . TYR A 1 194 ? 17.136 -17.553 3.541 1.00 58.81 194 TYR A CA 1
ATOM 1522 C C . TYR A 1 194 ? 15.653 -17.873 3.763 1.00 58.81 194 TYR A C 1
ATOM 1524 O O . TYR A 1 194 ? 14.875 -17.918 2.817 1.00 58.81 194 TYR A O 1
ATOM 1532 N N . GLY A 1 195 ? 15.237 -18.161 5.000 1.00 66.38 195 GLY A N 1
ATOM 1533 C CA . GLY A 1 195 ? 13.817 -18.404 5.290 1.00 66.38 195 GLY A CA 1
ATOM 1534 C C . GLY A 1 195 ? 12.952 -17.217 4.849 1.00 66.38 195 GLY A C 1
ATOM 1535 O O . GLY A 1 195 ? 13.329 -16.074 5.068 1.00 66.38 195 GLY A O 1
ATOM 1536 N N . ALA A 1 196 ? 11.795 -17.475 4.237 1.00 78.81 196 ALA A N 1
ATOM 1537 C CA . ALA A 1 196 ? 10.865 -16.413 3.857 1.00 78.81 196 ALA A CA 1
ATOM 1538 C C . ALA A 1 196 ? 10.142 -15.883 5.094 1.00 78.81 196 ALA A C 1
ATOM 1540 O O . ALA A 1 196 ? 9.703 -16.664 5.945 1.00 78.81 196 ALA A O 1
ATOM 1541 N N . ILE A 1 197 ? 9.952 -14.569 5.165 1.00 87.31 197 ILE A N 1
ATOM 1542 C CA . ILE A 1 197 ? 9.158 -13.959 6.226 1.00 87.31 197 ILE A CA 1
ATOM 1543 C C . ILE A 1 197 ? 7.841 -13.482 5.619 1.00 87.31 197 ILE A C 1
ATOM 1545 O O . ILE A 1 197 ? 7.808 -12.608 4.757 1.00 87.31 197 ILE A O 1
ATOM 1549 N N . LEU A 1 198 ? 6.741 -14.099 6.044 1.00 90.12 198 LEU A N 1
ATOM 1550 C CA . LEU A 1 198 ? 5.391 -13.745 5.603 1.00 90.12 198 LEU A CA 1
ATOM 1551 C C . LEU A 1 198 ? 4.757 -12.758 6.568 1.00 90.12 198 LEU A C 1
ATOM 1553 O O . LEU A 1 198 ? 5.103 -12.735 7.746 1.00 90.12 198 LEU A O 1
ATOM 1557 N N . LEU A 1 199 ? 3.746 -12.025 6.111 1.00 93.31 199 LEU A N 1
ATOM 1558 C CA . LEU A 1 199 ? 2.958 -11.164 6.984 1.00 93.31 199 LEU A CA 1
ATOM 1559 C C . LEU A 1 199 ? 1.607 -11.799 7.313 1.00 93.31 199 LEU A C 1
ATOM 1561 O O . LEU A 1 199 ? 0.862 -12.200 6.419 1.00 93.31 199 LEU A O 1
ATOM 1565 N N . GLN A 1 200 ? 1.269 -11.872 8.598 1.00 94.94 200 GLN A N 1
ATOM 1566 C CA . GLN A 1 200 ? -0.052 -12.286 9.059 1.00 94.94 200 GLN A CA 1
ATOM 1567 C C . GLN A 1 200 ? -0.795 -11.112 9.697 1.00 94.94 200 GLN A C 1
ATOM 1569 O O . GLN A 1 200 ? -0.330 -10.551 10.682 1.00 94.94 200 GLN A O 1
ATOM 1574 N N . LEU A 1 201 ? -1.987 -10.808 9.189 1.00 96.56 201 LEU A N 1
ATOM 1575 C CA . LEU A 1 201 ? -2.948 -9.913 9.823 1.00 96.56 201 LEU A CA 1
ATOM 1576 C C . LEU A 1 201 ? -3.811 -10.696 10.821 1.00 96.56 201 LEU A C 1
ATOM 1578 O O . LEU A 1 201 ? -4.330 -11.772 10.502 1.00 96.56 201 LEU A O 1
ATOM 1582 N N . ARG A 1 202 ? -3.965 -10.165 12.034 1.00 95.94 202 ARG A N 1
ATOM 1583 C CA . ARG A 1 202 ? -4.720 -10.777 13.134 1.00 95.94 202 ARG A CA 1
ATOM 1584 C C . ARG A 1 202 ? -5.708 -9.787 13.746 1.00 95.94 202 ARG A C 1
ATOM 1586 O O . ARG A 1 202 ? -5.365 -8.636 13.982 1.00 95.94 202 ARG A O 1
ATOM 1593 N N . THR A 1 203 ? -6.891 -10.284 14.076 1.00 94.38 203 THR A N 1
ATOM 1594 C CA . THR A 1 203 ? -7.843 -9.701 15.034 1.00 94.38 203 THR A CA 1
ATOM 1595 C C . THR A 1 203 ? -8.111 -10.745 16.130 1.00 94.38 203 THR A C 1
ATOM 1597 O O . THR A 1 203 ? -7.631 -11.882 16.003 1.00 94.38 203 THR A O 1
ATOM 1600 N N . PRO A 1 204 ? -8.864 -10.430 17.201 1.00 92.75 204 PRO A N 1
ATOM 1601 C CA . PRO A 1 204 ? -9.244 -11.438 18.194 1.00 92.75 204 PRO A CA 1
ATOM 1602 C C . PRO A 1 204 ? -9.976 -12.644 17.581 1.00 92.75 204 PRO A C 1
ATOM 1604 O O . PRO A 1 204 ? -9.792 -13.779 18.016 1.00 92.75 204 PRO A O 1
ATOM 1607 N N . GLU A 1 205 ? -10.758 -12.419 16.527 1.00 93.25 205 GLU A N 1
ATOM 1608 C CA . GLU A 1 205 ? -11.634 -13.422 15.919 1.00 93.25 205 GLU A CA 1
ATOM 1609 C C . GLU A 1 205 ? -10.990 -14.135 14.727 1.00 93.25 205 GLU A C 1
ATOM 1611 O O . GLU A 1 205 ? -11.462 -15.195 14.305 1.00 93.25 205 GLU A O 1
ATOM 1616 N N . LYS A 1 206 ? -9.955 -13.546 14.115 1.00 94.44 206 LYS A N 1
ATOM 1617 C CA . LYS A 1 206 ? -9.545 -13.947 12.769 1.00 94.44 206 LYS A CA 1
ATOM 1618 C C . LYS A 1 206 ? -8.072 -13.740 12.483 1.00 94.44 206 LYS A C 1
ATOM 1620 O O . LYS A 1 206 ? -7.414 -12.855 13.014 1.00 94.44 206 LYS A O 1
ATOM 1625 N N . ARG A 1 207 ? -7.551 -14.578 11.587 1.00 95.06 207 ARG A N 1
ATOM 1626 C CA . ARG A 1 207 ? -6.177 -14.502 11.089 1.00 95.06 207 ARG A CA 1
ATOM 1627 C C . ARG A 1 207 ? -6.165 -14.675 9.580 1.00 95.06 207 ARG A C 1
ATOM 1629 O O . ARG A 1 207 ? -6.866 -15.542 9.060 1.00 95.06 207 ARG A O 1
ATOM 1636 N N . GLN A 1 208 ? -5.340 -13.894 8.901 1.00 95.06 208 GLN A N 1
ATOM 1637 C CA . GLN A 1 208 ? -5.155 -13.948 7.458 1.00 95.06 208 GLN A CA 1
ATOM 1638 C C . GLN A 1 208 ? -3.678 -13.768 7.117 1.00 95.06 208 GLN A C 1
ATOM 1640 O O . GLN A 1 208 ? -3.043 -12.845 7.613 1.00 95.06 208 GLN A O 1
ATOM 1645 N N . LEU A 1 209 ? -3.138 -14.627 6.252 1.00 93.50 209 LEU A N 1
ATOM 1646 C CA . LEU A 1 209 ? -1.859 -14.347 5.601 1.00 93.50 209 LEU A CA 1
ATOM 1647 C C . LEU A 1 209 ? -2.071 -13.316 4.503 1.00 93.50 209 LEU A C 1
ATOM 1649 O O . LEU A 1 209 ? -2.994 -13.451 3.697 1.00 93.50 209 LEU A O 1
ATOM 1653 N N . LEU A 1 210 ? -1.233 -12.289 4.501 1.00 93.62 210 LEU A N 1
ATOM 1654 C CA . LEU A 1 210 ? -1.207 -11.293 3.448 1.00 93.62 210 LEU A CA 1
ATOM 1655 C C . LEU A 1 210 ? -0.217 -11.738 2.366 1.00 93.62 210 LEU A C 1
ATOM 1657 O O . LEU A 1 210 ? 0.857 -12.246 2.699 1.00 93.62 210 LEU A O 1
ATOM 1661 N N . PRO A 1 211 ? -0.561 -11.574 1.080 1.00 88.00 211 PRO A N 1
ATOM 1662 C CA . PRO A 1 211 ? 0.353 -11.866 -0.004 1.00 88.00 211 PRO A CA 1
ATOM 1663 C C . PRO A 1 211 ? 1.556 -10.921 0.017 1.00 88.00 211 PRO A C 1
ATOM 1665 O O . PRO A 1 211 ? 1.406 -9.715 0.202 1.00 88.00 211 PRO A O 1
ATOM 1668 N N . GLY A 1 212 ? 2.738 -11.487 -0.207 1.00 85.50 212 GLY A N 1
ATOM 1669 C CA . GLY A 1 212 ? 4.023 -10.797 -0.125 1.00 85.50 212 GLY A CA 1
ATOM 1670 C C . GLY A 1 212 ? 5.009 -11.571 0.746 1.00 85.50 212 GLY A C 1
ATOM 1671 O O . GLY A 1 212 ? 4.619 -12.405 1.568 1.00 85.50 212 GLY A O 1
ATOM 1672 N N . VAL A 1 213 ? 6.295 -11.320 0.529 1.00 85.94 213 VAL A N 1
ATOM 1673 C CA . VAL A 1 213 ? 7.399 -11.947 1.258 1.00 85.94 213 VAL A CA 1
ATOM 1674 C C . VAL A 1 213 ? 8.409 -10.855 1.577 1.00 85.94 213 VAL A C 1
ATOM 1676 O O . VAL A 1 213 ? 8.757 -10.082 0.693 1.00 85.94 213 VAL A O 1
ATOM 1679 N N . PHE A 1 214 ? 8.850 -10.782 2.828 1.00 87.38 214 PHE A N 1
ATOM 1680 C CA . PHE A 1 214 ? 9.936 -9.899 3.244 1.00 87.38 214 PHE A CA 1
ATOM 1681 C C . PHE A 1 214 ? 11.291 -10.588 3.157 1.00 87.38 214 PHE A C 1
ATOM 1683 O O . PHE A 1 214 ? 11.367 -11.819 3.239 1.00 87.38 214 PHE A O 1
ATOM 1690 N N . GLY A 1 215 ? 12.345 -9.770 3.110 1.00 79.06 215 GLY A N 1
ATOM 1691 C CA . GLY A 1 215 ? 13.720 -10.232 3.252 1.00 79.06 215 GLY A CA 1
ATOM 1692 C C . GLY A 1 215 ? 14.150 -11.137 2.104 1.00 79.06 215 GLY A C 1
ATOM 1693 O O . GLY A 1 215 ? 14.943 -12.047 2.327 1.00 79.06 215 GLY A O 1
ATOM 1694 N N . ILE A 1 216 ? 13.585 -10.955 0.903 1.00 76.38 216 ILE A N 1
ATOM 1695 C CA . ILE A 1 216 ? 13.970 -11.753 -0.270 1.00 76.38 216 ILE A CA 1
ATOM 1696 C C . ILE A 1 216 ? 15.457 -11.538 -0.561 1.00 76.38 216 ILE A C 1
ATOM 1698 O O . ILE A 1 216 ? 16.155 -12.495 -0.892 1.00 76.38 216 ILE A O 1
ATOM 1702 N N . CYS A 1 217 ? 15.936 -10.310 -0.372 1.00 75.31 217 CYS A N 1
ATOM 1703 C CA . CYS A 1 217 ? 17.300 -9.921 -0.661 1.00 75.31 217 CYS A CA 1
ATOM 1704 C C . CYS A 1 217 ? 18.185 -9.883 0.573 1.00 75.31 217 CYS A C 1
ATOM 1706 O O . CYS A 1 217 ? 19.302 -10.397 0.544 1.00 75.31 217 CYS A O 1
ATOM 1708 N N . THR A 1 218 ? 17.691 -9.322 1.672 1.00 78.19 218 THR A N 1
ATOM 1709 C CA . THR A 1 218 ? 18.514 -9.140 2.876 1.00 78.19 218 THR A CA 1
ATOM 1710 C C . THR A 1 218 ? 18.355 -10.270 3.890 1.00 78.19 218 THR A C 1
ATOM 1712 O O . THR A 1 218 ? 19.189 -10.421 4.778 1.00 78.19 218 THR A O 1
ATOM 1715 N N . GLY A 1 219 ? 17.282 -11.063 3.797 1.00 77.50 219 GLY A N 1
ATOM 1716 C CA . GLY A 1 219 ? 16.880 -11.998 4.851 1.00 77.50 219 GLY A CA 1
ATOM 1717 C C . GLY A 1 219 ? 16.320 -11.316 6.107 1.00 77.50 219 GLY A C 1
ATOM 1718 O O . GLY A 1 219 ? 16.010 -12.001 7.083 1.00 77.50 219 GLY A O 1
ATOM 1719 N N . GLU A 1 220 ? 16.167 -9.989 6.097 1.00 79.06 220 GLU A N 1
ATOM 1720 C CA . GLU A 1 220 ? 15.730 -9.185 7.239 1.00 79.06 220 GLU A CA 1
ATOM 1721 C C . GLU A 1 220 ? 14.389 -8.492 6.959 1.00 79.06 220 GLU A C 1
ATOM 1723 O O . GLU A 1 220 ? 14.020 -8.231 5.814 1.00 79.06 220 GLU A O 1
ATOM 1728 N N . VAL A 1 221 ? 13.641 -8.166 8.018 1.00 80.62 221 VAL A N 1
ATOM 1729 C CA . VAL A 1 221 ? 12.462 -7.292 7.910 1.00 80.62 221 VAL A CA 1
ATOM 1730 C C . VAL A 1 221 ? 12.775 -5.976 8.591 1.00 80.62 221 VAL A C 1
ATOM 1732 O O . VAL A 1 221 ? 13.165 -5.936 9.756 1.00 80.62 221 VAL A O 1
ATOM 1735 N N . THR A 1 222 ? 12.570 -4.880 7.871 1.00 79.94 222 THR A N 1
ATOM 1736 C CA . THR A 1 222 ? 12.728 -3.547 8.444 1.00 79.94 222 THR A CA 1
ATOM 1737 C C . THR A 1 222 ? 11.508 -3.196 9.290 1.00 79.94 222 THR A C 1
ATOM 1739 O O . THR A 1 222 ? 10.382 -3.578 8.986 1.00 79.94 222 THR A O 1
ATOM 1742 N N . GLN A 1 223 ? 11.680 -2.397 10.339 1.00 79.62 223 GLN A N 1
ATOM 1743 C CA . GLN A 1 223 ? 10.554 -1.936 11.161 1.00 79.62 223 GLN A CA 1
ATOM 1744 C C . GLN A 1 223 ? 9.704 -0.841 10.489 1.00 79.62 223 GLN A C 1
ATOM 1746 O O . GLN A 1 223 ? 9.003 -0.121 11.196 1.00 79.62 223 GLN A O 1
ATOM 1751 N N . ASN A 1 224 ? 9.805 -0.650 9.173 1.00 84.44 224 ASN A N 1
ATOM 1752 C CA . ASN A 1 224 ? 9.097 0.391 8.419 1.00 84.44 224 ASN A CA 1
ATOM 1753 C C . ASN A 1 224 ? 8.226 -0.219 7.305 1.00 84.44 224 ASN A C 1
ATOM 1755 O O . ASN A 1 224 ? 7.886 0.456 6.338 1.00 84.44 224 ASN A O 1
ATOM 1759 N N . TYR A 1 225 ? 7.866 -1.502 7.431 1.00 90.75 225 TYR A N 1
ATOM 1760 C CA . TYR A 1 225 ? 7.048 -2.184 6.430 1.00 90.75 225 TYR A CA 1
ATOM 1761 C C . TYR A 1 225 ? 5.594 -1.704 6.397 1.00 90.75 225 TYR A C 1
ATOM 1763 O O . TYR A 1 225 ? 4.953 -1.783 5.356 1.00 90.75 225 TYR A O 1
ATOM 1771 N N . LEU A 1 226 ? 5.032 -1.221 7.508 1.00 93.50 226 LEU A N 1
ATOM 1772 C CA . LEU A 1 226 ? 3.712 -0.595 7.492 1.00 93.50 226 LEU A CA 1
ATOM 1773 C C . LEU A 1 226 ? 3.891 0.883 7.144 1.00 93.50 226 LEU A C 1
ATOM 1775 O O . LEU A 1 226 ? 4.498 1.621 7.914 1.00 93.50 226 LEU A O 1
ATOM 1779 N N . LEU A 1 227 ? 3.370 1.311 5.995 1.00 93.81 227 LEU A N 1
ATOM 1780 C CA . LEU A 1 227 ? 3.445 2.709 5.565 1.00 93.81 227 LEU A CA 1
ATOM 1781 C C . LEU A 1 227 ? 2.248 3.511 6.079 1.00 93.81 227 LEU A C 1
ATOM 1783 O O . LEU A 1 227 ? 2.398 4.653 6.510 1.00 93.81 227 LEU A O 1
ATOM 1787 N N . TRP A 1 228 ? 1.061 2.905 6.040 1.00 95.81 228 TRP A N 1
ATOM 1788 C CA . TRP A 1 228 ? -0.186 3.536 6.460 1.00 95.81 228 TRP A CA 1
ATOM 1789 C C . TRP A 1 228 ? -1.261 2.492 6.780 1.00 95.81 228 TRP A C 1
ATOM 1791 O O . TRP A 1 228 ? -1.299 1.423 6.164 1.00 95.81 228 TRP A O 1
ATOM 1801 N N . ALA A 1 229 ? -2.134 2.819 7.731 1.00 95.69 229 ALA A N 1
ATOM 1802 C CA . ALA A 1 229 ? -3.383 2.119 7.988 1.00 95.69 229 ALA A CA 1
ATOM 1803 C C . ALA A 1 229 ? -4.497 3.120 8.321 1.00 95.69 229 ALA A C 1
ATOM 1805 O O . ALA A 1 229 ? -4.302 4.036 9.124 1.00 95.69 229 ALA A O 1
ATOM 1806 N N . GLY A 1 230 ? -5.677 2.924 7.749 1.00 95.56 230 GLY A N 1
ATOM 1807 C CA . GLY A 1 230 ? -6.827 3.816 7.902 1.00 95.56 230 GLY A CA 1
ATOM 1808 C C . GLY A 1 230 ? -8.017 3.313 7.095 1.00 95.56 230 GLY A C 1
ATOM 1809 O O . GLY A 1 230 ? -8.031 2.147 6.743 1.00 95.56 230 GLY A O 1
ATOM 1810 N N . ASP A 1 231 ? -8.994 4.156 6.795 1.00 96.69 231 ASP A N 1
ATOM 1811 C CA . ASP A 1 231 ? -10.201 3.791 6.036 1.00 96.69 231 ASP A CA 1
ATOM 1812 C C . ASP A 1 231 ? -10.222 4.568 4.713 1.00 96.69 231 ASP A C 1
ATOM 1814 O O . ASP A 1 231 ? -10.688 5.708 4.648 1.00 96.69 231 ASP A O 1
ATOM 1818 N N . LEU A 1 232 ? -9.594 3.998 3.680 1.00 97.81 232 LEU A N 1
ATOM 1819 C CA . LEU A 1 232 ? -9.376 4.660 2.394 1.00 97.81 232 LEU A CA 1
ATOM 1820 C C . LEU A 1 232 ? -10.623 4.579 1.510 1.00 97.81 232 LEU A C 1
ATOM 1822 O O . LEU A 1 232 ? -10.895 5.521 0.762 1.00 97.81 232 LEU A O 1
ATOM 1826 N N . ASP A 1 233 ? -11.352 3.461 1.570 1.00 96.88 233 ASP A N 1
ATOM 1827 C CA . ASP A 1 233 ? -12.563 3.236 0.774 1.00 96.88 233 ASP A CA 1
ATOM 1828 C C . ASP A 1 233 ? -13.872 3.649 1.472 1.00 96.88 233 ASP A C 1
ATOM 1830 O O . ASP A 1 233 ? -14.916 3.744 0.814 1.00 96.88 233 ASP A O 1
ATOM 1834 N N . GLY A 1 234 ? -13.801 4.030 2.751 1.00 95.75 234 GLY A N 1
ATOM 1835 C CA . GLY A 1 234 ? -14.897 4.617 3.517 1.00 95.75 234 GLY A CA 1
ATOM 1836 C C . GLY A 1 234 ? -15.894 3.582 4.037 1.00 95.75 234 GLY A C 1
ATOM 1837 O O . GLY A 1 234 ? -17.056 3.927 4.276 1.00 95.75 234 GLY A O 1
ATOM 1838 N N . ASP A 1 235 ? -15.488 2.317 4.159 1.00 95.50 235 ASP A N 1
ATOM 1839 C CA . ASP A 1 235 ? -16.340 1.222 4.627 1.00 95.50 235 ASP A CA 1
ATOM 1840 C C . ASP A 1 235 ? -16.371 1.081 6.167 1.00 95.50 235 ASP A C 1
ATOM 1842 O O . ASP A 1 235 ? -17.108 0.241 6.706 1.00 95.50 235 ASP A O 1
ATOM 1846 N N . GLY A 1 236 ? -15.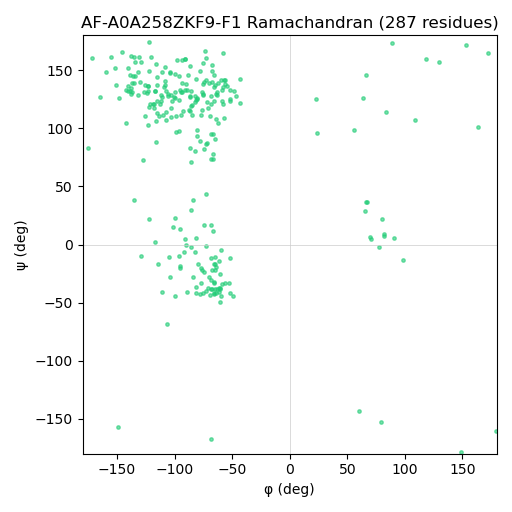600 1.913 6.875 1.00 93.12 236 GLY A N 1
ATOM 1847 C CA . GLY A 1 236 ? -15.488 1.941 8.330 1.00 93.12 236 GLY A CA 1
ATOM 1848 C C . GLY A 1 236 ? -14.538 0.896 8.921 1.00 93.12 236 GLY A C 1
ATOM 1849 O O . GLY A 1 236 ? -14.541 0.713 10.143 1.00 93.12 236 GLY A O 1
ATOM 1850 N N . LYS A 1 237 ? -13.758 0.179 8.104 1.00 93.88 237 LYS A N 1
ATOM 1851 C CA . LYS A 1 237 ? -12.788 -0.839 8.536 1.00 93.88 237 LYS A CA 1
ATOM 1852 C C . LYS A 1 237 ? -11.368 -0.476 8.080 1.00 93.88 237 LYS A C 1
ATOM 1854 O O . LYS A 1 237 ? -11.181 0.348 7.195 1.00 93.88 237 LYS A O 1
ATOM 1859 N N . PRO A 1 238 ? -10.330 -1.070 8.703 1.00 95.00 238 PRO A N 1
ATOM 1860 C CA . PRO A 1 238 ? -8.957 -0.745 8.355 1.00 95.00 238 PRO A CA 1
ATOM 1861 C C . PRO A 1 238 ? -8.506 -1.371 7.032 1.00 95.00 238 PRO A C 1
ATOM 1863 O O . PRO A 1 238 ? -8.539 -2.589 6.836 1.00 95.00 238 PRO A O 1
ATOM 1866 N N . ASP A 1 239 ? -7.955 -0.502 6.207 1.00 97.38 239 ASP A N 1
ATOM 1867 C CA . ASP A 1 239 ? -7.140 -0.739 5.034 1.00 97.38 239 ASP A CA 1
ATOM 1868 C C . ASP A 1 239 ? -5.656 -0.604 5.391 1.00 97.38 239 ASP A C 1
ATOM 1870 O O . ASP A 1 239 ? -5.283 0.031 6.383 1.00 97.38 239 ASP A O 1
ATOM 1874 N N . PHE A 1 240 ? -4.784 -1.199 4.577 1.00 97.44 240 PHE A N 1
ATOM 1875 C CA . PHE A 1 240 ? -3.349 -1.245 4.852 1.00 97.44 240 PHE A CA 1
ATOM 1876 C C . PHE A 1 240 ? -2.526 -0.977 3.600 1.00 97.44 240 PHE A C 1
ATOM 1878 O O . PHE A 1 240 ? -2.749 -1.583 2.551 1.00 97.44 240 PHE A O 1
ATOM 1885 N N . LEU A 1 241 ? -1.507 -0.135 3.748 1.00 97.44 241 LEU A N 1
ATOM 1886 C CA . LEU A 1 241 ? -0.443 0.043 2.772 1.00 97.44 241 LEU A CA 1
ATOM 1887 C C . LEU A 1 241 ? 0.854 -0.539 3.341 1.00 97.44 241 LEU A C 1
ATOM 1889 O O . LEU A 1 241 ? 1.412 -0.012 4.307 1.00 97.44 241 LEU A O 1
ATOM 1893 N N . VAL A 1 242 ? 1.318 -1.642 2.755 1.00 95.81 242 VAL A N 1
ATOM 1894 C CA . VAL A 1 242 ? 2.445 -2.433 3.266 1.00 95.81 242 VAL A CA 1
ATOM 1895 C C . VAL A 1 242 ? 3.572 -2.458 2.243 1.00 95.81 242 VAL A C 1
ATOM 1897 O O . VAL A 1 242 ? 3.387 -2.929 1.124 1.00 95.81 242 VAL A O 1
ATOM 1900 N N . SER A 1 243 ? 4.746 -1.978 2.636 1.00 93.19 243 SER A N 1
ATOM 1901 C CA . SER A 1 243 ? 5.989 -2.083 1.882 1.00 93.19 243 SER A CA 1
ATOM 1902 C C . SER A 1 243 ? 6.674 -3.409 2.173 1.00 93.19 243 SER A C 1
ATOM 1904 O O . SER A 1 243 ? 7.070 -3.641 3.309 1.00 93.19 243 SER A O 1
ATOM 1906 N N . TYR A 1 244 ? 6.859 -4.238 1.148 1.00 89.50 244 TYR A N 1
ATOM 1907 C CA . TYR A 1 244 ? 7.718 -5.425 1.186 1.00 89.50 244 TYR A CA 1
ATOM 1908 C C . TYR A 1 244 ? 9.122 -5.139 0.640 1.00 89.50 244 TYR A C 1
ATOM 1910 O O . TYR A 1 244 ? 9.869 -6.072 0.371 1.00 89.50 244 TYR A O 1
ATOM 1918 N N . ILE A 1 245 ? 9.468 -3.860 0.471 1.00 81.50 245 ILE A N 1
ATOM 1919 C CA . ILE A 1 245 ? 10.773 -3.427 -0.025 1.00 81.50 245 ILE A CA 1
ATOM 1920 C C . ILE A 1 245 ? 11.827 -3.670 1.060 1.00 81.50 245 ILE A C 1
ATOM 1922 O O . ILE A 1 245 ? 11.719 -3.118 2.160 1.00 81.50 245 ILE A O 1
ATOM 1926 N N . ASP A 1 246 ? 12.855 -4.452 0.737 1.00 75.81 246 ASP A N 1
ATOM 1927 C CA . ASP A 1 246 ? 14.107 -4.523 1.496 1.00 75.81 246 ASP A CA 1
ATOM 1928 C C . ASP A 1 246 ? 15.248 -3.817 0.733 1.00 75.81 246 ASP A C 1
ATOM 1930 O O . ASP A 1 246 ? 15.668 -2.727 1.123 1.00 75.81 246 ASP A O 1
ATOM 1934 N N . ALA A 1 247 ? 15.671 -4.387 -0.393 1.00 68.56 247 ALA A N 1
ATOM 1935 C CA . ALA A 1 247 ? 16.527 -3.829 -1.438 1.00 68.56 247 ALA A CA 1
ATOM 1936 C C . ALA A 1 247 ? 15.715 -3.598 -2.726 1.00 68.56 247 ALA A C 1
ATOM 1938 O O . ALA A 1 247 ? 15.816 -2.548 -3.356 1.00 68.56 247 ALA A O 1
ATOM 1939 N N . ASP A 1 248 ? 14.840 -4.554 -3.046 1.00 69.44 248 ASP A N 1
ATOM 1940 C CA . ASP A 1 248 ? 13.823 -4.500 -4.096 1.00 69.44 248 ASP A CA 1
ATOM 1941 C C . ASP A 1 248 ? 12.489 -4.943 -3.469 1.00 69.44 248 ASP A C 1
ATOM 1943 O O . ASP A 1 248 ? 12.448 -5.544 -2.393 1.00 69.44 248 ASP A O 1
ATOM 1947 N N . GLY A 1 249 ? 11.368 -4.624 -4.103 1.00 77.62 249 GLY A N 1
ATOM 1948 C CA . GLY A 1 249 ? 10.097 -5.220 -3.732 1.00 77.62 249 GLY A CA 1
ATOM 1949 C C . GLY A 1 249 ? 8.868 -4.374 -4.031 1.00 77.62 249 GLY A C 1
ATOM 1950 O O . GLY A 1 249 ? 8.933 -3.199 -4.412 1.00 77.62 249 GLY A O 1
ATOM 1951 N N . PRO A 1 250 ? 7.691 -4.985 -3.854 1.00 90.00 250 PRO A N 1
ATOM 1952 C CA . PRO A 1 250 ? 6.430 -4.308 -4.040 1.00 90.00 250 PRO A CA 1
ATOM 1953 C C . PRO A 1 250 ? 5.984 -3.578 -2.768 1.00 90.00 250 PRO A C 1
ATOM 1955 O O . PRO A 1 250 ? 6.231 -3.998 -1.636 1.00 90.00 250 PRO A O 1
ATOM 1958 N N . VAL A 1 251 ? 5.196 -2.531 -2.960 1.00 93.38 251 VAL A N 1
ATOM 1959 C CA . VAL A 1 251 ? 4.246 -2.041 -1.965 1.00 93.38 251 VAL A CA 1
ATOM 1960 C C . VAL A 1 251 ? 2.872 -2.572 -2.345 1.00 93.38 251 VAL A C 1
ATOM 1962 O O . VAL A 1 251 ? 2.455 -2.458 -3.498 1.00 93.38 251 VAL A O 1
ATOM 1965 N N . HIS A 1 252 ? 2.156 -3.150 -1.387 1.00 95.88 252 HIS A N 1
ATOM 1966 C CA . HIS A 1 252 ? 0.806 -3.670 -1.569 1.00 95.88 252 HIS A CA 1
ATOM 1967 C C . HIS A 1 252 ? -0.217 -2.788 -0.859 1.00 95.88 252 HIS A C 1
ATOM 1969 O O . HIS A 1 252 ? -0.019 -2.390 0.290 1.00 95.88 252 HIS A O 1
ATOM 1975 N N . LEU A 1 253 ? -1.335 -2.539 -1.540 1.00 97.56 253 LEU A N 1
ATOM 1976 C CA . LEU A 1 253 ? -2.537 -1.961 -0.952 1.00 97.56 253 LEU A CA 1
ATOM 1977 C C . LEU A 1 253 ? -3.545 -3.074 -0.669 1.00 97.56 253 LEU A C 1
ATOM 1979 O O . LEU A 1 253 ? -3.930 -3.823 -1.573 1.00 97.56 253 LEU A O 1
ATOM 1983 N N . PHE A 1 254 ? -4.020 -3.126 0.567 1.00 97.44 254 PHE A N 1
ATOM 1984 C CA . PHE A 1 254 ? -5.082 -4.008 1.019 1.00 97.44 254 PHE A CA 1
ATOM 1985 C C . PHE A 1 254 ? -6.287 -3.182 1.447 1.00 97.44 254 PHE A C 1
ATOM 1987 O O . PHE A 1 254 ? -6.146 -2.340 2.327 1.00 97.44 254 PHE A O 1
ATOM 1994 N N . LEU A 1 255 ? -7.452 -3.448 0.853 1.00 97.44 255 LEU A N 1
ATOM 1995 C CA . LEU A 1 255 ? -8.713 -2.829 1.253 1.00 97.44 255 LEU A CA 1
ATOM 1996 C C . LEU A 1 255 ? -9.614 -3.851 1.937 1.00 97.44 255 LEU A C 1
ATOM 1998 O O . LEU A 1 255 ? -9.794 -4.979 1.463 1.00 97.44 255 LEU A O 1
ATOM 2002 N N . SER A 1 256 ? -10.214 -3.447 3.037 1.00 96.00 256 SER A N 1
ATOM 2003 C CA . SER A 1 256 ? -11.220 -4.200 3.767 1.00 96.00 256 SER A CA 1
ATOM 2004 C C . SER A 1 256 ? -12.505 -4.385 2.948 1.00 96.00 256 SER A C 1
ATOM 2006 O O . SER A 1 256 ? -13.027 -5.505 2.899 1.00 96.00 256 SER A O 1
ATOM 2008 N N . GLY A 1 257 ? -12.935 -3.378 2.178 1.00 94.94 257 GLY A N 1
ATOM 2009 C CA . GLY A 1 257 ? -14.060 -3.479 1.242 1.00 94.94 257 GLY A CA 1
ATOM 2010 C C . GLY A 1 257 ? -13.837 -4.474 0.094 1.00 94.94 257 GLY A C 1
ATOM 2011 O O . GLY A 1 257 ? -14.794 -4.982 -0.494 1.00 94.94 257 GLY A O 1
ATOM 2012 N N . ALA A 1 258 ? -12.580 -4.838 -0.191 1.00 94.38 258 ALA A N 1
ATOM 2013 C CA . ALA A 1 258 ? -12.218 -5.858 -1.180 1.00 94.38 258 ALA A CA 1
ATOM 2014 C C . ALA A 1 258 ? -12.113 -7.283 -0.596 1.00 94.38 258 ALA A C 1
ATOM 2016 O O . ALA A 1 258 ? -11.797 -8.233 -1.324 1.00 94.38 258 ALA A O 1
ATOM 2017 N N . ALA A 1 259 ? -12.342 -7.464 0.709 1.00 94.81 259 ALA A N 1
ATOM 2018 C CA . ALA A 1 259 ? -12.197 -8.756 1.369 1.00 94.81 259 ALA A CA 1
ATOM 2019 C C . ALA A 1 259 ? -13.190 -9.800 0.832 1.00 94.81 259 ALA A C 1
ATOM 2021 O O . ALA A 1 259 ? -14.403 -9.586 0.782 1.00 94.81 259 ALA A O 1
ATOM 2022 N N . LYS A 1 260 ? -12.693 -10.999 0.502 1.00 92.75 260 LYS A N 1
ATOM 2023 C CA . LYS A 1 260 ? -13.566 -12.147 0.210 1.00 92.75 260 LYS A CA 1
ATOM 2024 C C . LYS A 1 260 ? -14.179 -12.698 1.499 1.00 92.75 260 LYS A C 1
ATOM 2026 O O . LYS A 1 260 ? -13.706 -12.448 2.611 1.00 92.75 260 LYS A O 1
ATOM 2031 N N . ARG A 1 261 ? -15.202 -13.549 1.364 1.00 92.69 261 ARG A N 1
ATOM 2032 C CA . ARG A 1 261 ? -15.776 -14.284 2.502 1.00 92.69 261 ARG A CA 1
ATOM 2033 C C . ARG A 1 261 ? -14.668 -15.014 3.264 1.00 92.69 261 ARG A C 1
ATOM 2035 O O . ARG A 1 261 ? -13.924 -15.799 2.688 1.00 92.69 261 ARG A O 1
ATOM 2042 N N . GLY A 1 262 ? -14.572 -14.764 4.568 1.00 92.06 262 GLY A N 1
ATOM 2043 C CA . GLY A 1 262 ? -13.527 -15.376 5.391 1.00 92.06 262 GLY A CA 1
ATOM 2044 C C . GLY A 1 262 ? -12.165 -14.673 5.337 1.00 92.06 262 GLY A C 1
ATOM 2045 O O . GLY A 1 262 ? -11.252 -15.134 6.010 1.00 92.06 262 GLY A O 1
ATOM 2046 N N . GLN A 1 263 ? -12.045 -13.507 4.691 1.00 95.00 263 GLN A N 1
ATOM 2047 C CA . GLN A 1 263 ? -10.867 -12.623 4.745 1.00 95.00 263 GLN A CA 1
ATOM 2048 C C . GLN A 1 263 ? -11.149 -11.347 5.554 1.00 95.00 263 GLN A C 1
ATOM 2050 O O . GLN A 1 263 ? -12.305 -10.974 5.748 1.00 95.00 263 GLN A O 1
ATOM 2055 N N . LEU A 1 264 ? -10.107 -10.773 6.145 1.00 95.38 264 LEU A N 1
ATOM 2056 C CA . LEU A 1 264 ? -10.113 -9.465 6.802 1.00 95.38 264 LEU A CA 1
ATOM 2057 C C . LEU A 1 264 ? -9.968 -8.343 5.773 1.00 95.38 264 LEU A C 1
ATOM 2059 O O . LEU A 1 264 ? -10.687 -7.359 5.860 1.00 95.38 264 LEU A O 1
ATOM 2063 N N . VAL A 1 265 ? -9.086 -8.534 4.791 1.00 96.56 265 VAL A N 1
ATOM 2064 C CA . VAL A 1 265 ? -8.822 -7.585 3.704 1.00 96.56 265 VAL A CA 1
ATOM 2065 C C . VAL A 1 265 ? -8.611 -8.317 2.384 1.00 96.56 265 VAL A C 1
ATOM 2067 O O . VAL A 1 265 ? -8.171 -9.471 2.364 1.00 96.56 265 VAL A O 1
ATOM 2070 N N . GLY A 1 266 ? -8.923 -7.657 1.276 1.00 94.88 266 GLY A N 1
ATOM 2071 C CA . GLY A 1 266 ? -8.545 -8.073 -0.070 1.00 94.88 266 GLY A CA 1
ATOM 2072 C C . GLY A 1 266 ? -7.398 -7.210 -0.573 1.00 94.88 266 GLY A C 1
ATOM 2073 O O . GLY A 1 266 ? -7.300 -6.039 -0.227 1.00 94.88 266 GLY A O 1
ATOM 2074 N N . PHE A 1 267 ? -6.509 -7.766 -1.386 1.00 93.56 267 PHE A N 1
ATOM 2075 C CA . PHE A 1 267 ? -5.527 -6.932 -2.069 1.00 93.56 267 PHE A CA 1
ATOM 2076 C C . PHE A 1 267 ? -6.196 -6.196 -3.218 1.00 93.56 267 PHE A C 1
ATOM 2078 O O . PHE A 1 267 ? -6.954 -6.775 -4.001 1.00 93.56 267 PHE A O 1
ATOM 2085 N N . SER A 1 268 ? -5.831 -4.929 -3.338 1.00 95.00 268 SER A N 1
ATOM 2086 C CA . SER A 1 268 ? -6.478 -3.974 -4.227 1.00 95.00 268 SER A CA 1
ATOM 2087 C C . SER A 1 268 ? -5.496 -3.218 -5.109 1.00 95.00 268 SER A C 1
ATOM 2089 O O . SER A 1 268 ? -5.931 -2.570 -6.054 1.00 95.00 268 SER A O 1
ATOM 2091 N N . GLY A 1 269 ? -4.188 -3.314 -4.878 1.00 94.31 269 GLY A N 1
ATOM 2092 C CA . GLY A 1 269 ? -3.197 -2.702 -5.755 1.00 94.31 269 GLY A CA 1
ATOM 2093 C C . GLY A 1 269 ? -1.771 -3.105 -5.408 1.00 94.31 269 GLY A C 1
ATOM 2094 O O . GLY A 1 269 ? -1.484 -3.510 -4.282 1.00 94.31 269 GLY A O 1
ATOM 2095 N N . VAL A 1 270 ? -0.877 -2.926 -6.376 1.00 93.12 270 VAL A N 1
ATOM 2096 C CA . VAL A 1 270 ? 0.568 -3.075 -6.201 1.00 93.12 270 VAL A CA 1
ATOM 2097 C C . VAL A 1 270 ? 1.303 -1.952 -6.902 1.00 93.12 270 VAL A C 1
ATOM 2099 O O . VAL A 1 270 ? 0.969 -1.577 -8.027 1.00 93.12 270 VAL A O 1
ATOM 2102 N N . PHE A 1 271 ? 2.333 -1.465 -6.229 1.00 92.12 271 PHE A N 1
ATOM 2103 C CA . PHE A 1 271 ? 3.356 -0.612 -6.791 1.00 92.12 271 PHE A CA 1
ATOM 2104 C C . PHE A 1 271 ? 4.696 -1.341 -6.689 1.00 92.12 271 PHE A C 1
ATOM 2106 O O . PHE A 1 271 ? 5.121 -1.685 -5.592 1.00 92.12 271 PHE A O 1
ATOM 2113 N N . ASN A 1 272 ? 5.361 -1.580 -7.816 1.00 87.75 272 ASN A N 1
ATOM 2114 C CA . ASN A 1 272 ? 6.690 -2.188 -7.824 1.00 87.75 272 ASN A CA 1
ATOM 2115 C C . ASN A 1 272 ? 7.737 -1.081 -7.695 1.00 87.75 272 ASN A C 1
ATOM 2117 O O . ASN A 1 272 ? 7.823 -0.212 -8.572 1.00 87.75 272 ASN A O 1
ATOM 2121 N N . SER A 1 273 ? 8.498 -1.089 -6.599 1.00 79.56 273 SER A N 1
ATOM 2122 C CA . SER A 1 273 ? 9.566 -0.115 -6.416 1.00 79.56 273 SER A CA 1
ATOM 2123 C C . SER A 1 273 ? 10.708 -0.400 -7.394 1.00 79.56 273 SER A C 1
ATOM 2125 O O . SER A 1 273 ? 11.050 -1.558 -7.603 1.00 79.56 273 SER A O 1
ATOM 2127 N N . PRO A 1 274 ? 11.312 0.623 -8.008 1.00 71.38 274 PRO A N 1
ATOM 2128 C CA . PRO A 1 274 ? 12.552 0.477 -8.757 1.00 71.38 274 PRO A CA 1
ATOM 2129 C C . PRO A 1 274 ? 13.757 0.327 -7.811 1.00 71.38 274 PRO A C 1
ATOM 2131 O O . PRO A 1 274 ? 13.708 0.880 -6.707 1.00 71.38 274 PRO A O 1
ATOM 2134 N N . PRO A 1 275 ? 14.862 -0.293 -8.268 1.00 62.25 275 PRO A N 1
ATOM 2135 C CA . PRO A 1 275 ? 15.003 -1.002 -9.540 1.00 62.25 275 PRO A CA 1
ATOM 2136 C C . PRO A 1 275 ? 14.318 -2.373 -9.468 1.00 62.25 275 PRO A C 1
ATOM 2138 O O . PRO A 1 275 ? 14.751 -3.240 -8.727 1.00 62.25 275 PRO A O 1
ATOM 2141 N N . PHE A 1 276 ? 13.268 -2.586 -10.267 1.00 52.75 276 PHE A N 1
ATOM 2142 C CA . PHE A 1 276 ? 12.597 -3.884 -10.330 1.00 52.75 276 PHE A CA 1
ATOM 2143 C C . PHE A 1 276 ? 13.392 -4.787 -11.277 1.00 52.75 276 PHE A C 1
ATOM 2145 O O . PHE A 1 276 ? 13.095 -4.867 -12.472 1.00 52.75 276 PHE A O 1
ATOM 2152 N N . GLY A 1 277 ? 14.474 -5.359 -10.753 1.00 50.28 277 GLY A N 1
ATOM 2153 C CA . GLY A 1 277 ? 15.373 -6.278 -11.456 1.00 50.28 277 GLY A CA 1
ATOM 2154 C C . GLY A 1 277 ? 15.356 -7.688 -10.869 1.00 50.28 277 GLY A C 1
ATOM 2155 O O . GLY A 1 277 ? 15.770 -8.623 -11.545 1.00 50.28 277 GLY A O 1
ATOM 2156 N N . GLY A 1 278 ? 14.837 -7.866 -9.645 1.00 51.31 278 GLY A N 1
ATOM 2157 C CA . GLY A 1 278 ? 14.857 -9.158 -8.955 1.00 51.31 278 GLY A CA 1
ATOM 2158 C C . GLY A 1 278 ? 16.251 -9.612 -8.512 1.00 51.31 278 GLY A C 1
ATOM 2159 O O . GLY A 1 278 ? 16.399 -10.732 -8.026 1.00 51.31 278 GLY A O 1
ATOM 2160 N N . GLU A 1 279 ? 17.259 -8.759 -8.664 1.00 57.34 279 GLU A N 1
ATOM 2161 C CA . GLU A 1 279 ? 18.629 -9.017 -8.256 1.00 57.34 279 GLU A CA 1
ATOM 2162 C C . GLU A 1 279 ? 18.904 -8.269 -6.948 1.00 57.34 279 GLU A C 1
ATOM 2164 O O . GLU A 1 279 ? 18.663 -7.073 -6.795 1.00 57.34 279 GLU A O 1
ATOM 2169 N N . CYS A 1 280 ? 19.327 -9.034 -5.950 1.00 64.19 280 CYS A N 1
ATOM 2170 C CA . CYS A 1 280 ? 19.448 -8.605 -4.562 1.0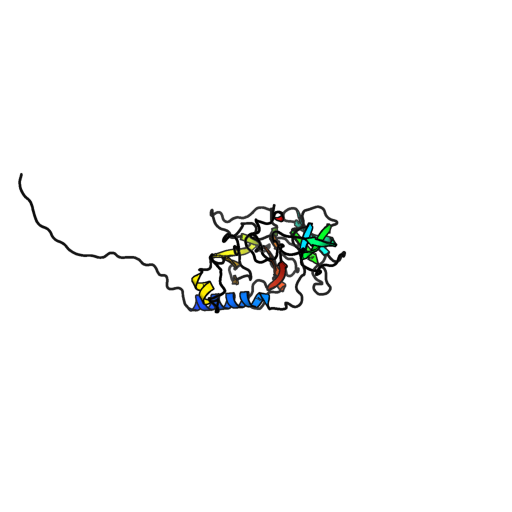0 64.19 280 CYS A CA 1
ATOM 2171 C C . CYS A 1 280 ? 20.785 -7.920 -4.243 1.00 64.19 280 CYS A C 1
ATOM 2173 O O . CYS A 1 280 ? 21.294 -8.022 -3.129 1.00 64.19 280 CYS A O 1
ATOM 2175 N N . ASP A 1 281 ? 21.377 -7.265 -5.231 1.00 59.44 281 ASP A N 1
ATOM 2176 C CA . ASP A 1 281 ? 22.673 -6.584 -5.175 1.00 59.44 281 ASP A CA 1
ATOM 2177 C C . ASP A 1 281 ? 22.543 -5.047 -5.114 1.00 59.44 281 ASP A C 1
ATOM 2179 O O . ASP A 1 281 ? 23.513 -4.355 -4.795 1.00 59.44 281 ASP A O 1
ATOM 2183 N N . GLY A 1 282 ? 21.343 -4.503 -5.345 1.00 50.06 282 GLY A N 1
ATOM 2184 C CA . GLY A 1 282 ? 21.015 -3.112 -5.064 1.00 50.06 282 GLY A CA 1
ATOM 2185 C C . GLY A 1 282 ? 21.054 -2.851 -3.557 1.00 50.06 282 GLY A C 1
ATOM 2186 O O . GLY A 1 282 ? 20.365 -3.506 -2.782 1.00 50.06 282 GLY A O 1
ATOM 2187 N N . GLY A 1 283 ? 21.860 -1.890 -3.103 1.00 47.22 283 GLY A N 1
ATOM 2188 C CA . GLY A 1 283 ? 21.787 -1.417 -1.716 1.00 47.22 283 GLY A CA 1
ATOM 2189 C C . GLY A 1 283 ? 20.382 -0.892 -1.356 1.00 47.22 283 GLY A C 1
ATOM 2190 O O . GLY A 1 283 ? 19.582 -0.617 -2.253 1.00 47.22 283 GLY A O 1
ATOM 2191 N N . PRO A 1 284 ? 20.061 -0.715 -0.058 1.00 44.88 284 PRO A N 1
ATOM 2192 C CA . PRO A 1 284 ? 18.735 -0.270 0.372 1.00 44.88 284 PRO A CA 1
ATOM 2193 C C . PRO A 1 284 ? 18.334 1.048 -0.323 1.00 44.88 284 PRO A C 1
ATOM 2195 O O . PRO A 1 284 ? 19.162 1.963 -0.414 1.00 44.88 284 PRO A O 1
ATOM 2198 N N . PRO A 1 285 ? 17.085 1.183 -0.808 1.00 44.06 285 PRO A N 1
ATOM 2199 C CA . PRO A 1 285 ? 16.677 2.342 -1.591 1.00 44.06 285 PRO A CA 1
ATOM 2200 C C . PRO A 1 285 ? 16.754 3.633 -0.768 1.00 44.06 285 PRO A C 1
ATOM 2202 O O . PRO A 1 285 ? 16.182 3.750 0.317 1.00 44.06 285 PRO A O 1
ATOM 2205 N N . SER A 1 286 ? 17.423 4.646 -1.322 1.00 44.03 286 SER A N 1
ATOM 2206 C CA . SER A 1 286 ? 17.686 5.939 -0.670 1.00 44.03 286 SER A CA 1
ATOM 2207 C C . SER A 1 286 ? 16.431 6.775 -0.369 1.00 44.03 286 SER A C 1
ATOM 2209 O O . SER A 1 286 ? 16.511 7.746 0.380 1.00 44.03 286 SER A O 1
ATOM 2211 N N . TYR A 1 287 ? 15.265 6.398 -0.904 1.00 46.22 287 TYR A N 1
ATOM 2212 C CA . TYR A 1 287 ? 13.992 7.114 -0.737 1.00 46.22 287 TYR A CA 1
ATOM 2213 C C . TYR A 1 287 ? 13.245 6.801 0.574 1.00 46.22 287 TYR A C 1
ATOM 2215 O O . TYR A 1 287 ? 12.221 7.431 0.849 1.00 46.22 287 TYR A O 1
ATOM 2223 N N . LEU A 1 288 ? 13.724 5.835 1.370 1.00 40.31 288 LEU A N 1
ATOM 2224 C CA . LEU A 1 288 ? 13.123 5.445 2.657 1.00 40.31 288 LEU A CA 1
ATOM 2225 C C . LEU A 1 288 ? 13.678 6.211 3.874 1.00 40.31 288 LEU A C 1
ATOM 2227 O O . LEU A 1 288 ? 13.265 5.926 4.999 1.00 40.31 288 LEU A O 1
ATOM 2231 N N . ASN A 1 289 ? 14.558 7.191 3.647 1.00 37.56 289 ASN A N 1
ATOM 2232 C CA . ASN A 1 289 ? 15.025 8.131 4.671 1.00 37.56 289 ASN A CA 1
ATOM 2233 C C . ASN A 1 289 ? 14.174 9.416 4.729 1.00 37.56 289 ASN A C 1
ATOM 2235 O O . ASN A 1 289 ? 13.546 9.821 3.714 1.00 37.56 289 ASN A O 1
#

Radius of gyration: 24.18 Å; Cα contacts (8 Å, |Δi|>4): 566; chains: 1; bounding box: 62×73×80 Å